Protein AF-0000000066215187 (afdb_homodimer)

Organism: Methanocaldococcus jannaschii (strain ATCC 43067 / DSM 2661 / JAL-1 / JCM 10045 / NBRC 100440) (NCBI:txid243232)

Structure (mmCIF, N/CA/C/O backbone):
data_AF-0000000066215187-model_v1
#
loop_
_entity.id
_entity.type
_entity.pdbx_description
1 polymer 'Transcription elongation factor Spt5'
#
loop_
_atom_site.group_PDB
_atom_site.id
_atom_site.type_symbol
_atom_site.label_atom_id
_atom_site.label_alt_id
_atom_site.label_comp_id
_atom_site.label_asym_id
_atom_site.label_entity_id
_atom_site.label_seq_id
_atom_site.pdbx_PDB_ins_code
_atom_site.Cartn_x
_atom_site.Cartn_y
_atom_site.Cartn_z
_atom_site.occupancy
_atom_site.B_iso_or_equiv
_atom_site.auth_seq_id
_atom_site.auth_comp_id
_atom_site.auth_asym_id
_atom_site.auth_atom_id
_atom_site.pdbx_PDB_model_num
ATOM 1 N N . MET A 1 1 ? 8.625 11.062 0.588 1 91.56 1 MET A N 1
ATOM 2 C CA . MET A 1 1 ? 9.438 10.25 -0.32 1 91.56 1 MET A CA 1
ATOM 3 C C . MET A 1 1 ? 9.078 8.773 -0.195 1 91.56 1 MET A C 1
ATOM 5 O O . MET A 1 1 ? 8.75 8.305 0.895 1 91.56 1 MET A O 1
ATOM 9 N N . ILE A 1 2 ? 9.078 8.141 -1.364 1 96.31 2 ILE A N 1
ATOM 10 C CA . ILE A 1 2 ? 8.781 6.7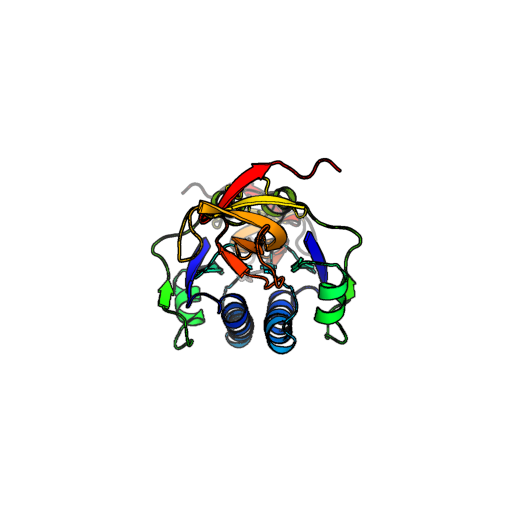11 -1.346 1 96.31 2 ILE A CA 1
ATOM 11 C C . ILE A 1 2 ? 10.078 5.914 -1.49 1 96.31 2 ILE A C 1
ATOM 13 O O . ILE A 1 2 ? 10.828 6.109 -2.443 1 96.31 2 ILE A O 1
ATOM 17 N N . PHE A 1 3 ? 10.25 5.043 -0.536 1 98.56 3 PHE A N 1
ATOM 18 C CA . PHE A 1 3 ? 11.438 4.195 -0.484 1 98.56 3 PHE A CA 1
ATOM 19 C C . PHE A 1 3 ? 11.062 2.732 -0.69 1 98.56 3 PHE A C 1
ATOM 21 O O . PHE A 1 3 ? 10.016 2.281 -0.222 1 98.56 3 PHE A O 1
ATOM 28 N N . ALA A 1 4 ? 11.938 2.043 -1.385 1 98.62 4 ALA A N 1
ATOM 29 C CA . ALA A 1 4 ? 11.812 0.591 -1.478 1 98.62 4 ALA A CA 1
ATOM 30 C C . ALA A 1 4 ? 12.711 -0.102 -0.458 1 98.62 4 ALA A C 1
ATOM 32 O O . ALA A 1 4 ? 13.914 0.163 -0.398 1 98.62 4 ALA A O 1
ATOM 33 N N . VAL A 1 5 ? 12.148 -0.922 0.321 1 98.88 5 VAL A N 1
ATOM 34 C CA . VAL A 1 5 ? 12.883 -1.732 1.292 1 98.88 5 VAL A CA 1
ATOM 35 C C . VAL A 1 5 ? 12.961 -3.176 0.801 1 98.88 5 VAL A C 1
ATOM 37 O O . VAL A 1 5 ? 11.938 -3.803 0.519 1 98.88 5 VAL A O 1
ATOM 40 N N . ARG A 1 6 ? 14.125 -3.676 0.711 1 98.62 6 ARG A N 1
ATOM 41 C CA . ARG A 1 6 ? 14.344 -5.051 0.268 1 98.62 6 ARG A CA 1
ATOM 42 C C . ARG A 1 6 ? 14.047 -6.039 1.391 1 98.62 6 ARG A C 1
ATOM 44 O O . ARG A 1 6 ? 14.523 -5.871 2.516 1 98.62 6 ARG A O 1
ATOM 51 N N . THR A 1 7 ? 13.281 -6.996 1.015 1 98.19 7 THR A N 1
ATOM 52 C CA . THR A 1 7 ? 12.875 -8.008 1.983 1 98.19 7 THR A CA 1
ATOM 53 C C . THR A 1 7 ? 13.078 -9.414 1.416 1 98.19 7 THR A C 1
ATOM 55 O O . THR A 1 7 ? 13.32 -9.57 0.219 1 98.19 7 THR A O 1
ATOM 58 N N . MET A 1 8 ? 13.086 -10.375 2.305 1 97.31 8 MET A N 1
ATOM 59 C CA . MET A 1 8 ? 13.008 -11.75 1.817 1 97.31 8 MET A CA 1
ATOM 60 C C . MET A 1 8 ? 11.719 -11.977 1.033 1 97.31 8 MET A C 1
ATOM 62 O O . MET A 1 8 ? 10.648 -11.531 1.447 1 97.31 8 MET A O 1
ATOM 66 N N . VAL A 1 9 ? 11.93 -12.688 -0.106 1 93 9 VAL A N 1
ATOM 67 C CA . VAL A 1 9 ? 10.781 -12.977 -0.966 1 93 9 VAL A CA 1
ATOM 68 C C . VAL A 1 9 ? 9.734 -13.766 -0.187 1 93 9 VAL A C 1
ATOM 70 O O . VAL A 1 9 ? 10.07 -14.695 0.546 1 93 9 VAL A O 1
ATOM 73 N N . GLY A 1 10 ? 8.484 -13.367 -0.239 1 92.62 10 GLY A N 1
ATOM 74 C CA . GLY A 1 10 ? 7.395 -14.07 0.412 1 92.62 10 GLY A CA 1
ATOM 75 C C . GLY A 1 10 ? 7.07 -13.531 1.791 1 92.62 10 GLY A C 1
ATOM 76 O O . GLY A 1 10 ? 6.07 -13.922 2.398 1 92.62 10 GLY A O 1
ATOM 77 N N . GLN A 1 11 ? 7.844 -12.609 2.268 1 95.81 11 GLN A N 1
ATOM 78 C CA . GLN A 1 11 ? 7.699 -12.102 3.627 1 95.81 11 GLN A CA 1
ATOM 79 C C . GLN A 1 11 ? 7.176 -10.664 3.625 1 95.81 11 GLN A C 1
ATOM 81 O O . GLN A 1 11 ? 7.152 -10.008 4.668 1 95.81 11 GLN A O 1
ATOM 86 N N . GLU A 1 12 ? 6.734 -10.133 2.43 1 97.69 12 GLU A N 1
ATOM 87 C CA . GLU A 1 12 ? 6.426 -8.711 2.281 1 97.69 12 GLU A CA 1
ATOM 88 C C . GLU A 1 12 ? 5.312 -8.289 3.234 1 97.69 12 GLU A C 1
ATOM 90 O O . GLU A 1 12 ? 5.426 -7.27 3.916 1 97.69 12 GLU A O 1
ATOM 95 N N . LYS A 1 13 ? 4.211 -9.07 3.354 1 97.38 13 LYS A N 1
ATOM 96 C CA . LYS A 1 13 ? 3.084 -8.703 4.207 1 97.38 13 LYS A CA 1
ATOM 97 C C . LYS A 1 13 ? 3.465 -8.781 5.684 1 97.38 13 LYS A C 1
ATOM 99 O O . LYS A 1 13 ? 3.102 -7.898 6.465 1 97.38 13 LYS A O 1
ATOM 104 N N . ASN A 1 14 ? 4.238 -9.805 6 1 96.88 14 ASN A N 1
ATOM 105 C CA . ASN A 1 14 ? 4.715 -9.922 7.375 1 96.88 14 ASN A CA 1
ATOM 106 C C . ASN A 1 14 ? 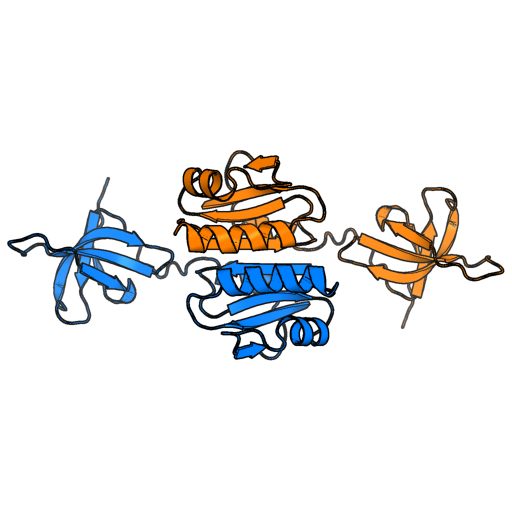5.562 -8.719 7.777 1 96.88 14 ASN A C 1
ATOM 108 O O . ASN A 1 14 ? 5.355 -8.133 8.844 1 96.88 14 ASN A O 1
ATOM 112 N N . ILE A 1 15 ? 6.461 -8.398 6.992 1 98.56 15 ILE A N 1
ATOM 113 C CA . ILE A 1 15 ? 7.379 -7.297 7.258 1 98.56 15 ILE A CA 1
ATOM 114 C C . ILE A 1 15 ? 6.605 -5.98 7.305 1 98.56 15 ILE A C 1
ATOM 116 O O . ILE A 1 15 ? 6.863 -5.1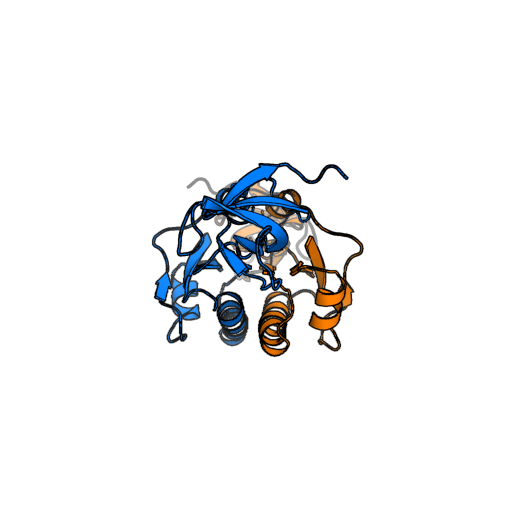33 8.164 1 98.56 15 ILE A O 1
ATOM 120 N N . ALA A 1 16 ? 5.625 -5.812 6.391 1 98.56 16 ALA A N 1
ATOM 121 C CA . ALA A 1 16 ? 4.773 -4.629 6.434 1 98.56 16 ALA A CA 1
ATOM 122 C C . ALA A 1 16 ? 4.051 -4.52 7.773 1 98.56 16 ALA A C 1
ATOM 124 O O . ALA A 1 16 ? 3.889 -3.42 8.312 1 98.56 16 ALA A O 1
ATOM 125 N N . GLY A 1 17 ? 3.555 -5.664 8.289 1 98 17 GLY A N 1
ATOM 126 C CA . GLY A 1 17 ? 2.938 -5.668 9.602 1 98 17 GLY A CA 1
ATOM 127 C C . GLY A 1 17 ? 3.869 -5.191 10.703 1 98 17 GLY A C 1
ATOM 128 O O . GLY A 1 17 ? 3.484 -4.375 11.539 1 98 17 GLY A O 1
ATOM 129 N N . LEU A 1 18 ? 5.051 -5.691 10.672 1 98.19 18 LEU A N 1
ATOM 130 C CA . LEU A 1 18 ? 6.055 -5.273 11.648 1 98.19 18 LEU A CA 1
ATOM 131 C C . LEU A 1 18 ? 6.367 -3.787 11.508 1 98.19 18 LEU A C 1
ATOM 133 O O . LEU A 1 18 ? 6.492 -3.078 12.508 1 98.19 18 LEU A O 1
ATOM 137 N N . MET A 1 19 ? 6.449 -3.346 10.297 1 98.75 19 MET A N 1
ATOM 138 C CA . MET A 1 19 ? 6.734 -1.939 10.023 1 98.75 19 MET A CA 1
ATOM 139 C C . MET A 1 19 ? 5.629 -1.044 10.578 1 98.75 19 MET A C 1
ATOM 141 O O . MET A 1 19 ? 5.914 -0.02 11.203 1 98.75 19 MET A O 1
ATOM 145 N N . ALA A 1 20 ? 4.434 -1.448 10.281 1 98.12 20 ALA A N 1
ATOM 146 C CA . ALA A 1 20 ? 3.289 -0.669 10.742 1 98.12 20 ALA A CA 1
ATOM 147 C C . ALA A 1 20 ? 3.303 -0.53 12.266 1 98.12 20 ALA A C 1
ATOM 149 O O . ALA A 1 20 ? 3.129 0.57 12.797 1 98.12 20 ALA A O 1
ATOM 150 N N . SER A 1 21 ? 3.545 -1.592 12.914 1 96.62 21 SER A N 1
ATOM 151 C CA . SER A 1 21 ? 3.598 -1.604 14.367 1 96.62 21 SER A CA 1
ATOM 152 C C . SER A 1 21 ? 4.727 -0.716 14.891 1 96.62 21 SER A C 1
ATOM 154 O O . SER A 1 21 ? 4.527 0.07 15.82 1 96.62 21 SER A O 1
ATOM 156 N N . ARG A 1 22 ? 5.789 -0.835 14.352 1 97.75 22 ARG A N 1
ATOM 157 C CA . ARG A 1 22 ? 6.941 -0.068 14.805 1 97.75 22 ARG A CA 1
ATOM 158 C C . ARG A 1 22 ? 6.758 1.419 14.523 1 97.75 22 ARG A C 1
ATOM 160 O O . ARG A 1 22 ? 7.145 2.262 15.336 1 97.75 22 ARG A O 1
ATOM 167 N N . ALA A 1 23 ? 6.309 1.718 13.297 1 97.88 23 ALA A N 1
ATOM 168 C CA . ALA A 1 23 ? 6.074 3.117 12.953 1 97.88 23 ALA A CA 1
ATOM 169 C C . ALA A 1 23 ? 5.207 3.805 14 1 97.88 23 ALA A C 1
ATOM 171 O O . ALA A 1 23 ? 5.469 4.949 14.383 1 97.88 23 ALA A O 1
ATOM 172 N N . GLU A 1 24 ? 4.219 3.113 14.406 1 94.62 24 GLU A N 1
ATOM 173 C CA . GLU A 1 24 ? 3.305 3.646 15.414 1 94.62 24 GLU A CA 1
ATOM 174 C C . GLU A 1 24 ? 3.98 3.732 16.781 1 94.62 24 GLU A C 1
ATOM 176 O O . GLU A 1 24 ? 3.898 4.762 17.453 1 94.62 24 GLU A O 1
ATOM 181 N N . LYS A 1 25 ? 4.602 2.709 17.172 1 95.44 25 LYS A N 1
ATOM 182 C CA . LYS A 1 25 ? 5.238 2.629 18.484 1 95.44 25 LYS A CA 1
ATOM 183 C C . LYS A 1 25 ? 6.316 3.695 18.625 1 95.44 25 LYS A C 1
ATOM 185 O O . LYS A 1 25 ? 6.402 4.352 19.672 1 95.44 25 LYS A O 1
ATOM 190 N N . GLU A 1 26 ? 7.094 3.893 17.625 1 96.38 26 GLU A N 1
ATOM 191 C CA . GLU A 1 26 ? 8.234 4.805 17.672 1 96.38 26 GLU A CA 1
ATOM 192 C C . GLU A 1 26 ? 7.863 6.184 17.141 1 96.38 26 GLU A C 1
ATOM 194 O O . GLU A 1 26 ? 8.711 7.074 17.062 1 96.38 26 GLU A O 1
ATOM 199 N N . GLN A 1 27 ? 6.629 6.32 16.75 1 93.69 27 GLN A N 1
ATOM 200 C CA . GLN A 1 27 ? 6.121 7.59 16.234 1 93.69 27 GLN A CA 1
ATOM 201 C C . GLN A 1 27 ? 7.008 8.117 15.109 1 93.69 27 GLN A C 1
ATOM 203 O O . GLN A 1 27 ? 7.434 9.273 15.141 1 93.69 27 GLN A O 1
ATOM 208 N N . LEU A 1 28 ? 7.336 7.23 14.203 1 95.19 28 LEU A N 1
ATOM 209 C CA . LEU A 1 28 ? 8.164 7.602 13.062 1 95.19 28 LEU A CA 1
ATOM 210 C C . LEU A 1 28 ? 7.328 8.305 11.992 1 95.19 28 LEU A C 1
ATOM 212 O O . LEU A 1 28 ? 6.129 8.047 11.867 1 95.19 28 LEU A O 1
ATOM 216 N N . ASP A 1 29 ? 8.008 9.156 11.242 1 92.12 29 ASP A N 1
ATOM 217 C CA . ASP A 1 29 ? 7.324 9.859 10.164 1 92.12 29 ASP A CA 1
ATOM 218 C C . ASP A 1 29 ? 7.203 8.984 8.922 1 92.12 29 ASP A C 1
ATOM 220 O O . ASP A 1 29 ? 7.797 9.281 7.887 1 92.12 29 ASP A O 1
ATOM 224 N N . VAL A 1 30 ? 6.41 7.945 9.07 1 96.88 30 VAL A N 1
ATOM 225 C CA . VAL A 1 30 ? 6.039 7.012 8.008 1 96.88 30 VAL A CA 1
ATOM 226 C C . VAL A 1 30 ? 4.594 7.254 7.59 1 96.88 30 VAL A C 1
ATOM 228 O O . VAL A 1 30 ? 3.68 7.188 8.414 1 96.88 30 VAL A O 1
ATOM 231 N N . TYR A 1 31 ? 4.406 7.445 6.312 1 95.12 31 TYR A N 1
ATOM 232 C CA . TYR A 1 31 ? 3.109 7.93 5.859 1 95.12 31 TYR A CA 1
ATOM 233 C C . TYR A 1 31 ? 2.34 6.824 5.137 1 95.12 31 TYR A C 1
ATOM 235 O O . TYR A 1 31 ? 1.106 6.828 5.121 1 95.12 31 TYR A O 1
ATOM 243 N N . SER A 1 32 ? 3.012 5.941 4.527 1 97 32 SER A N 1
ATOM 244 C CA . SER A 1 32 ? 2.377 4.848 3.799 1 97 32 SER A CA 1
ATOM 245 C C . SER A 1 32 ? 3.23 3.582 3.848 1 97 32 SER A C 1
ATOM 247 O O . SER A 1 32 ? 4.461 3.658 3.893 1 97 32 SER A O 1
ATOM 249 N N . ILE A 1 33 ? 2.596 2.473 3.842 1 98.69 33 ILE A N 1
ATOM 250 C CA . ILE A 1 33 ? 3.223 1.163 3.701 1 98.69 33 ILE A CA 1
ATOM 251 C C . ILE A 1 33 ? 2.447 0.327 2.686 1 98.69 33 ILE A C 1
ATOM 253 O O . ILE A 1 33 ? 1.223 0.213 2.771 1 98.69 33 ILE A O 1
ATOM 257 N N . LEU A 1 34 ? 3.146 -0.175 1.742 1 98.38 34 LEU A N 1
ATOM 258 C CA . LEU A 1 34 ? 2.541 -1.017 0.716 1 98.38 34 LEU A CA 1
ATOM 259 C C . LEU A 1 34 ? 3.283 -2.342 0.591 1 98.38 34 LEU A C 1
ATOM 261 O O . LEU A 1 34 ? 4.48 -2.361 0.289 1 98.38 34 LEU A O 1
ATOM 265 N N . ALA A 1 35 ? 2.66 -3.369 0.896 1 98.38 35 ALA A N 1
ATOM 266 C CA . ALA A 1 35 ? 3.117 -4.727 0.618 1 98.38 35 ALA A CA 1
ATOM 267 C C . ALA A 1 35 ? 2.258 -5.387 -0.457 1 98.38 35 ALA A C 1
ATOM 269 O O . ALA A 1 35 ? 1.031 -5.27 -0.438 1 98.38 35 ALA A O 1
ATOM 270 N N . SER A 1 36 ? 2.881 -6.027 -1.387 1 96.19 36 SER A N 1
ATOM 271 C CA . SER A 1 36 ? 2.178 -6.668 -2.494 1 96.19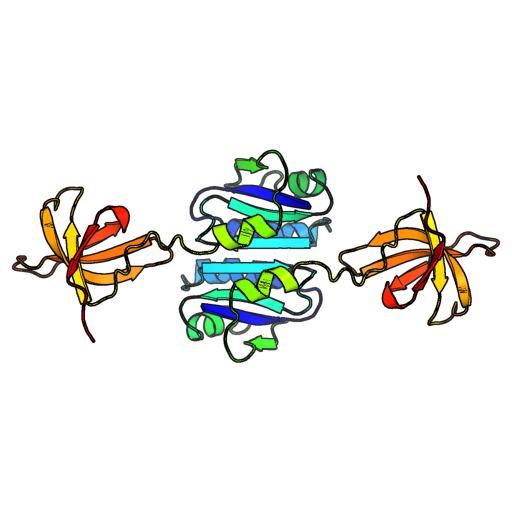 36 SER A CA 1
ATOM 272 C C . SER A 1 36 ? 2.92 -7.91 -2.973 1 96.19 36 SER A C 1
ATOM 274 O O . SER A 1 36 ? 4.152 -7.914 -3.057 1 96.19 36 SER A O 1
ATOM 276 N N . GLU A 1 37 ? 2.135 -8.852 -3.33 1 90.88 37 GLU A N 1
ATOM 277 C CA . GLU A 1 37 ? 2.736 -10.047 -3.908 1 90.88 37 GLU A CA 1
ATOM 278 C C . GLU A 1 37 ? 3.293 -9.773 -5.301 1 90.88 37 GLU A C 1
ATOM 280 O O . GLU A 1 37 ? 4.141 -10.516 -5.797 1 90.88 37 GLU A O 1
ATOM 285 N N . SER A 1 38 ? 2.789 -8.695 -5.957 1 88.44 38 SER A N 1
ATOM 286 C CA . SER A 1 38 ? 3.314 -8.281 -7.254 1 88.44 38 SER A CA 1
ATOM 287 C C . SER A 1 38 ? 4.652 -7.566 -7.105 1 88.44 38 SER A C 1
ATOM 289 O O . SER A 1 38 ? 5.398 -7.426 -8.078 1 88.44 38 SER A O 1
ATOM 291 N N . LEU A 1 39 ? 4.957 -7.066 -5.926 1 92.94 39 LEU A N 1
ATOM 292 C CA . LEU A 1 39 ? 6.238 -6.453 -5.602 1 92.94 39 LEU A CA 1
ATOM 293 C C . LEU A 1 39 ? 7.109 -7.41 -4.793 1 92.94 39 LEU A C 1
ATOM 295 O O . LEU A 1 39 ? 7.504 -7.098 -3.668 1 92.94 39 LEU A O 1
ATOM 299 N N . LYS A 1 40 ? 7.469 -8.484 -5.477 1 91.69 40 LYS A N 1
ATOM 300 C CA . LYS A 1 40 ? 8.188 -9.555 -4.785 1 91.69 40 LYS A CA 1
ATOM 301 C C . LYS A 1 40 ? 9.523 -9.055 -4.242 1 91.69 40 LYS A C 1
ATOM 303 O O . LYS A 1 40 ? 10.312 -8.453 -4.969 1 91.69 40 LYS A O 1
ATOM 308 N N . GLY A 1 41 ? 9.734 -9.242 -2.973 1 95.94 41 GLY A N 1
ATOM 309 C CA . GLY A 1 41 ? 11.008 -8.93 -2.332 1 95.94 41 GLY A CA 1
ATOM 310 C C . GLY A 1 41 ? 11.109 -7.477 -1.903 1 95.94 41 GLY A C 1
ATOM 311 O O . GLY A 1 41 ? 12.172 -7.031 -1.461 1 95.94 41 GLY A O 1
ATOM 312 N N . TYR A 1 42 ? 9.969 -6.742 -2.035 1 97.88 42 TYR A N 1
ATOM 313 C CA . TYR A 1 42 ? 10.023 -5.332 -1.672 1 97.88 42 TYR A CA 1
ATOM 314 C C . TYR A 1 42 ? 8.781 -4.922 -0.892 1 97.88 42 TYR A C 1
ATOM 316 O O . TYR A 1 42 ? 7.676 -5.383 -1.183 1 97.88 42 TYR A O 1
ATOM 324 N N . VAL A 1 43 ? 9.016 -4.051 0.072 1 98.75 43 VAL A N 1
ATOM 325 C CA . VAL A 1 43 ? 7.961 -3.242 0.672 1 98.75 43 VAL A CA 1
ATOM 326 C C . VAL A 1 43 ? 8.211 -1.765 0.377 1 98.75 43 VAL A C 1
ATOM 328 O O . VAL A 1 43 ? 9.328 -1.274 0.545 1 98.75 43 VAL A O 1
ATOM 331 N N . LEU A 1 44 ? 7.172 -1.11 -0.151 1 98.56 44 LEU A N 1
ATOM 332 C CA . LEU A 1 44 ? 7.309 0.325 -0.369 1 98.56 44 LEU A CA 1
ATOM 333 C C . LEU A 1 44 ? 6.871 1.107 0.865 1 98.56 44 LEU A C 1
ATOM 335 O O . LEU A 1 44 ? 5.859 0.779 1.487 1 98.56 44 LEU A O 1
ATOM 339 N N . VAL A 1 45 ? 7.676 2.125 1.218 1 98.62 45 VAL A N 1
ATOM 340 C CA . VAL A 1 45 ? 7.438 2.943 2.402 1 98.62 45 VAL A CA 1
ATOM 341 C C . VAL A 1 45 ? 7.523 4.422 2.035 1 98.62 45 VAL A C 1
ATOM 343 O O . VAL A 1 45 ? 8.523 4.875 1.471 1 98.62 45 VAL A O 1
ATOM 346 N N . GLU A 1 46 ? 6.445 5.094 2.248 1 96.94 46 GLU A N 1
ATOM 347 C CA . GLU A 1 46 ? 6.492 6.551 2.16 1 96.94 46 GLU A CA 1
ATOM 348 C C . GLU A 1 46 ? 6.816 7.176 3.514 1 96.94 46 GLU A C 1
ATOM 350 O O . GLU A 1 46 ? 6.098 6.957 4.492 1 96.94 46 GLU A O 1
ATOM 355 N N . ALA A 1 47 ? 7.852 7.969 3.502 1 96.56 47 ALA A N 1
ATOM 356 C CA . ALA A 1 47 ? 8.32 8.578 4.746 1 96.56 47 ALA A CA 1
ATOM 357 C C . ALA A 1 47 ? 8.906 9.961 4.492 1 96.56 47 ALA A C 1
ATOM 359 O O . ALA A 1 47 ? 9.141 10.344 3.342 1 96.56 47 ALA A O 1
ATOM 360 N N . GLU A 1 48 ? 9.133 10.594 5.582 1 91.69 48 GLU A N 1
ATOM 361 C CA . GLU A 1 48 ? 9.672 11.953 5.5 1 91.69 48 GLU A CA 1
ATOM 362 C C . GLU A 1 48 ? 11.133 11.938 5.07 1 91.69 48 GLU A C 1
ATOM 364 O O . GLU A 1 48 ? 11.547 12.75 4.238 1 91.69 48 GLU A O 1
ATOM 369 N N . THR A 1 49 ? 11.898 11.102 5.672 1 94.44 49 THR A N 1
ATOM 370 C CA . THR A 1 49 ? 13.328 11.031 5.375 1 94.44 49 THR A CA 1
ATOM 371 C C . THR A 1 49 ? 13.797 9.578 5.289 1 94.44 49 THR A C 1
ATOM 373 O O . THR A 1 49 ? 13.102 8.672 5.754 1 94.44 49 THR A O 1
ATOM 376 N N . LYS A 1 50 ? 14.922 9.414 4.633 1 96.69 50 LYS A N 1
ATOM 377 C CA . LYS A 1 50 ? 15.555 8.102 4.641 1 96.69 50 LYS A CA 1
ATOM 378 C C . LYS A 1 50 ? 15.844 7.641 6.066 1 96.69 50 LYS A C 1
ATOM 380 O O . LYS A 1 50 ? 15.75 6.449 6.371 1 96.69 50 LYS A O 1
ATOM 385 N N . GLY A 1 51 ? 16.219 8.602 6.938 1 98.06 51 GLY A N 1
ATOM 386 C CA . GLY A 1 51 ? 16.469 8.273 8.336 1 98.06 51 GLY A CA 1
ATOM 387 C C . GLY A 1 51 ? 15.281 7.617 9.016 1 98.06 51 GLY A C 1
ATOM 388 O O . GLY A 1 51 ? 15.453 6.703 9.828 1 98.06 51 GLY A O 1
ATOM 389 N N . ASP A 1 52 ? 14.109 8.07 8.727 1 97.62 52 ASP A N 1
ATOM 390 C CA . ASP A 1 52 ? 12.906 7.449 9.266 1 97.62 52 ASP A CA 1
ATOM 391 C C . ASP A 1 52 ? 12.805 5.98 8.859 1 97.62 52 ASP A C 1
ATOM 393 O O . ASP A 1 52 ? 12.414 5.133 9.664 1 97.62 52 ASP A O 1
ATOM 397 N N . VAL A 1 53 ? 13.148 5.699 7.625 1 98.75 53 VAL A N 1
ATOM 398 C CA . VAL A 1 53 ? 13.078 4.328 7.125 1 98.75 53 VAL A CA 1
ATOM 399 C C . VAL A 1 53 ? 14.172 3.488 7.77 1 98.75 53 VAL A C 1
ATOM 401 O O . VAL A 1 53 ? 13.953 2.322 8.109 1 98.75 53 VAL A O 1
ATOM 404 N N . GLU A 1 54 ? 15.336 4.082 7.922 1 98.75 54 GLU A N 1
ATOM 405 C CA . GLU A 1 54 ? 16.422 3.379 8.586 1 98.75 54 GLU A CA 1
ATOM 406 C C . GLU A 1 54 ? 16.031 2.971 10.008 1 98.75 54 GLU A C 1
ATOM 408 O O . GLU A 1 54 ? 16.281 1.834 10.422 1 98.75 54 GLU A O 1
ATOM 413 N N . GLU A 1 55 ? 15.477 3.896 10.711 1 98.81 55 GLU A N 1
ATOM 414 C CA . GLU A 1 55 ? 15.008 3.586 12.062 1 98.81 55 GLU A CA 1
ATOM 415 C C . GLU A 1 55 ? 13.914 2.525 12.031 1 98.81 55 GLU A C 1
ATOM 417 O O . GLU A 1 55 ? 13.875 1.638 12.883 1 98.81 55 GLU A O 1
ATOM 422 N N . LEU A 1 56 ? 13.047 2.615 11.109 1 98.75 56 LEU A N 1
ATOM 423 C CA . LEU A 1 56 ? 11.914 1.713 10.93 1 98.75 56 LEU A CA 1
ATOM 424 C C . LEU A 1 56 ? 12.383 0.268 10.812 1 98.75 56 LEU A C 1
ATOM 426 O O . LEU A 1 56 ? 11.766 -0.64 11.375 1 98.75 56 LEU A O 1
ATOM 430 N N . ILE A 1 57 ? 13.477 0.079 10.109 1 98.81 57 ILE A N 1
ATOM 431 C CA . ILE A 1 57 ? 13.828 -1.293 9.766 1 98.81 57 ILE A CA 1
ATOM 432 C C . ILE A 1 57 ? 14.984 -1.763 10.656 1 98.81 57 ILE A C 1
ATOM 434 O O . ILE A 1 57 ? 15.508 -2.865 10.477 1 98.81 57 ILE A O 1
ATOM 438 N N . LYS A 1 58 ? 15.406 -0.893 11.516 1 98.5 58 LYS A N 1
ATOM 439 C CA . LYS A 1 58 ? 16.547 -1.22 12.375 1 98.5 58 LYS A CA 1
ATOM 440 C C . LYS A 1 58 ? 16.312 -2.531 13.117 1 98.5 58 LYS A C 1
ATOM 442 O O . LYS A 1 58 ? 15.352 -2.652 13.883 1 98.5 58 LYS A O 1
ATOM 447 N N . GLY A 1 59 ? 17.141 -3.549 12.812 1 98.06 59 GLY A N 1
ATOM 448 C CA . GLY A 1 59 ? 17.078 -4.82 13.516 1 98.06 59 GLY A CA 1
ATOM 449 C C . GLY A 1 59 ? 15.906 -5.688 13.086 1 98.06 59 GLY A C 1
ATOM 450 O O . GLY A 1 59 ? 15.609 -6.699 13.727 1 98.06 59 GLY A O 1
ATOM 451 N N . MET A 1 60 ? 15.266 -5.328 12.055 1 98.06 60 MET A N 1
ATOM 452 C CA . MET A 1 60 ? 14.086 -6.074 11.641 1 98.06 60 MET A CA 1
ATOM 453 C C . MET A 1 60 ? 14.477 -7.344 10.883 1 98.06 60 MET A C 1
ATOM 455 O O . MET A 1 60 ? 15.234 -7.285 9.914 1 98.06 60 MET A O 1
ATOM 459 N N . PRO A 1 61 ? 13.984 -8.445 11.312 1 97.56 61 PRO A N 1
ATOM 460 C CA . PRO A 1 61 ? 14.352 -9.703 10.648 1 97.56 61 PRO A CA 1
ATOM 461 C C . PRO A 1 61 ? 13.844 -9.773 9.211 1 97.56 61 PRO A C 1
ATOM 463 O O . PRO A 1 61 ? 12.758 -9.266 8.906 1 97.56 61 PRO A O 1
ATOM 466 N N . ARG A 1 62 ? 14.555 -10.438 8.312 1 97.62 62 ARG A N 1
ATOM 467 C CA . ARG A 1 62 ? 14.156 -10.734 6.941 1 97.62 62 ARG A CA 1
ATOM 468 C C . ARG A 1 62 ? 14.102 -9.461 6.094 1 97.62 62 ARG A C 1
ATOM 470 O O . ARG A 1 62 ? 13.469 -9.438 5.043 1 97.62 62 ARG A O 1
ATOM 477 N N . VAL A 1 63 ? 14.734 -8.383 6.645 1 98.56 63 VAL A N 1
ATOM 478 C CA . VAL A 1 63 ? 14.906 -7.133 5.906 1 98.56 63 VAL A CA 1
ATOM 479 C C . VAL A 1 63 ? 16.359 -6.973 5.484 1 98.56 63 VAL A C 1
ATOM 481 O O . VAL A 1 63 ? 17.281 -7.203 6.281 1 98.56 63 VAL A O 1
ATOM 484 N N . ARG A 1 64 ? 16.578 -6.625 4.23 1 97.81 64 ARG A N 1
ATOM 485 C CA . ARG A 1 64 ? 17.922 -6.645 3.68 1 97.81 64 ARG A CA 1
ATOM 486 C C . ARG A 1 64 ? 18.438 -5.23 3.426 1 97.81 64 ARG A C 1
ATOM 488 O O . ARG A 1 64 ? 19.531 -5.047 2.898 1 97.81 64 ARG A O 1
ATOM 495 N N . GLY A 1 65 ? 17.641 -4.207 3.645 1 98 65 GLY A N 1
ATOM 496 C CA . GLY A 1 65 ? 18.094 -2.828 3.506 1 98 65 GLY A CA 1
ATOM 497 C C . GLY A 1 65 ? 17.188 -1.996 2.615 1 98 65 GLY A C 1
ATOM 498 O O . GLY A 1 65 ? 16.125 -2.453 2.205 1 98 65 GLY A O 1
ATOM 499 N N . ILE A 1 66 ? 17.641 -0.719 2.449 1 98.56 66 ILE A N 1
ATOM 500 C CA . ILE A 1 66 ? 16.891 0.239 1.638 1 98.56 66 ILE A CA 1
ATOM 501 C C . ILE A 1 66 ? 17.516 0.335 0.248 1 98.56 66 ILE A C 1
ATOM 503 O O . ILE A 1 66 ? 18.734 0.474 0.119 1 98.56 66 ILE A O 1
ATOM 507 N N . VAL A 1 67 ? 16.719 0.146 -0.838 1 97.38 67 VAL A N 1
ATOM 508 C CA . VAL A 1 67 ? 17.188 0.393 -2.195 1 97.38 67 VAL A CA 1
ATOM 509 C C . VAL A 1 67 ? 17.625 1.849 -2.334 1 97.38 67 VAL A C 1
ATOM 511 O O . VAL A 1 67 ? 16.906 2.762 -1.914 1 97.38 67 VAL A O 1
ATOM 514 N N . PRO A 1 68 ? 18.766 2.102 -2.9 1 96.69 68 PRO A N 1
ATOM 515 C CA . PRO A 1 68 ? 19.203 3.488 -3.082 1 96.69 68 PRO A CA 1
ATOM 516 C C . PRO A 1 68 ? 18.219 4.312 -3.91 1 96.69 68 PRO A C 1
ATOM 518 O O . PRO A 1 68 ? 17.719 3.832 -4.926 1 96.69 68 PRO A O 1
ATOM 521 N N . GLY A 1 69 ? 18 5.582 -3.4 1 95.75 69 GLY A N 1
ATOM 522 C CA . GLY A 1 69 ? 17.109 6.488 -4.105 1 95.75 69 GLY A CA 1
ATOM 523 C C . GLY A 1 69 ? 15.656 6.371 -3.662 1 95.75 69 GLY A C 1
ATOM 524 O O . GLY A 1 69 ? 15.367 5.781 -2.619 1 95.75 69 GLY A O 1
ATOM 525 N N . THR A 1 70 ? 14.742 7.086 -4.375 1 96.06 70 THR A N 1
ATOM 526 C CA . THR A 1 70 ? 13.305 7.078 -4.129 1 96.06 70 THR A CA 1
ATOM 527 C C . THR A 1 70 ? 12.539 6.688 -5.391 1 96.06 70 THR A C 1
ATOM 529 O O . THR A 1 70 ? 13.109 6.668 -6.484 1 96.06 70 THR A O 1
ATOM 532 N N . ILE A 1 71 ? 11.375 6.258 -5.125 1 94 71 ILE A N 1
ATOM 533 C CA . ILE A 1 71 ? 10.5 5.859 -6.223 1 94 71 ILE A CA 1
ATOM 534 C C . ILE A 1 71 ? 9.398 6.902 -6.418 1 94 71 ILE A C 1
ATOM 536 O O . ILE A 1 71 ? 8.828 7.398 -5.445 1 94 71 ILE A O 1
ATOM 540 N N . ALA A 1 72 ? 9.141 7.23 -7.688 1 88.06 72 ALA A N 1
ATOM 541 C CA . ALA A 1 72 ? 7.996 8.086 -7.992 1 88.06 72 ALA A CA 1
ATOM 542 C C . ALA A 1 72 ? 6.691 7.297 -7.953 1 88.06 72 ALA A C 1
ATOM 544 O O . ALA A 1 72 ? 6.66 6.121 -8.328 1 88.06 72 ALA A O 1
ATOM 545 N N . ILE A 1 73 ? 5.691 7.922 -7.52 1 87.06 73 ILE A N 1
ATOM 546 C CA . ILE A 1 73 ? 4.402 7.262 -7.344 1 87.06 73 ILE A CA 1
ATOM 547 C C . ILE A 1 73 ? 3.936 6.68 -8.68 1 87.06 73 ILE A C 1
ATOM 549 O O . ILE A 1 73 ? 3.309 5.621 -8.711 1 87.06 73 ILE A O 1
ATOM 553 N N . GLU A 1 74 ? 4.227 7.348 -9.781 1 82.44 74 GLU A N 1
ATOM 554 C CA . GLU A 1 74 ? 3.814 6.941 -11.125 1 82.44 74 GLU A CA 1
ATOM 555 C C . GLU A 1 74 ? 4.457 5.613 -11.516 1 82.44 74 GLU A C 1
ATOM 557 O O . GLU A 1 74 ? 3.955 4.914 -12.398 1 82.44 74 GLU A O 1
ATOM 562 N N . GLU A 1 75 ? 5.543 5.305 -10.906 1 88.31 75 GLU A N 1
ATOM 563 C CA . GLU A 1 75 ? 6.281 4.086 -11.227 1 88.31 75 GLU A CA 1
ATOM 564 C C . GLU A 1 75 ? 5.66 2.869 -10.555 1 88.31 75 GLU A C 1
ATOM 566 O O . GLU A 1 75 ? 5.961 1.73 -10.914 1 88.31 75 GLU A O 1
ATOM 571 N N . ILE A 1 76 ? 4.832 3.117 -9.648 1 89.06 76 ILE A N 1
ATOM 572 C CA . ILE A 1 76 ? 4.344 2.051 -8.781 1 89.06 76 ILE A CA 1
ATOM 573 C C . ILE A 1 76 ? 3.248 1.264 -9.492 1 89.06 76 ILE A C 1
ATOM 575 O O . ILE A 1 76 ? 3.242 0.03 -9.461 1 89.06 76 ILE A O 1
ATOM 579 N N . GLU A 1 77 ? 2.336 1.98 -10.133 1 84.62 77 GLU A N 1
ATOM 580 C CA . GLU A 1 77 ? 1.196 1.333 -10.773 1 84.62 77 GLU A CA 1
ATOM 581 C C . GLU A 1 77 ? 1.651 0.239 -11.734 1 84.62 77 GLU A C 1
ATOM 583 O O . GLU A 1 77 ? 1.16 -0.891 -11.68 1 84.62 77 GLU A O 1
ATOM 588 N N . PRO A 1 78 ? 2.553 0.509 -12.602 1 82.38 78 PRO A N 1
ATOM 589 C CA . PRO A 1 78 ? 3.016 -0.541 -13.516 1 82.38 78 PRO A CA 1
ATOM 590 C C . PRO A 1 78 ? 3.623 -1.733 -12.781 1 82.38 78 PRO A C 1
ATOM 592 O O . PRO A 1 78 ? 3.574 -2.861 -13.273 1 82.38 78 PRO A O 1
ATOM 595 N N . LEU A 1 79 ? 4.156 -1.452 -11.625 1 83.62 79 LEU A N 1
ATOM 596 C CA . LEU A 1 79 ? 4.793 -2.51 -10.852 1 83.62 79 LEU A CA 1
ATOM 597 C C . LEU A 1 79 ? 3.746 -3.424 -10.219 1 83.62 79 LEU A C 1
ATOM 599 O O . LEU A 1 79 ? 4.02 -4.598 -9.953 1 83.62 79 LEU A O 1
ATOM 603 N N . LEU A 1 80 ? 2.656 -2.814 -9.992 1 84.38 80 LEU A N 1
ATOM 604 C CA . LEU A 1 80 ? 1.594 -3.539 -9.305 1 84.38 80 LEU A CA 1
ATOM 605 C C . LEU A 1 80 ? 0.734 -4.316 -10.297 1 84.38 80 LEU A C 1
ATOM 607 O O . LEU A 1 80 ? -0.021 -5.207 -9.906 1 84.38 80 LEU A O 1
ATOM 611 N N . THR A 1 81 ? 0.77 -3.855 -11.461 1 73.31 81 THR A N 1
ATOM 612 C CA . THR A 1 81 ? -0.03 -4.496 -12.5 1 73.31 81 THR A CA 1
ATOM 613 C C . THR A 1 81 ? 0.652 -5.766 -13 1 73.31 81 THR A C 1
ATOM 615 O O . THR A 1 81 ? 1.798 -5.723 -13.453 1 73.31 81 THR A O 1
ATOM 618 N N . PRO A 1 82 ? 0.026 -6.797 -12.484 1 56.12 82 PRO A N 1
ATOM 619 C CA . PRO A 1 82 ? 0.618 -8.039 -12.992 1 56.12 82 PRO A CA 1
ATOM 620 C C . PRO A 1 82 ? 0.918 -7.973 -14.484 1 56.12 82 PRO A C 1
ATOM 622 O O . PRO A 1 82 ? 0.149 -7.387 -15.25 1 56.12 82 PRO A O 1
ATOM 625 N N . LYS A 1 83 ? 2.32 -8.016 -14.703 1 54.34 83 LYS A N 1
ATOM 626 C CA . LYS A 1 83 ? 2.709 -8.07 -16.109 1 54.34 83 LYS A CA 1
ATOM 627 C C . LYS A 1 83 ? 1.912 -9.133 -16.859 1 54.34 83 LYS A C 1
ATOM 629 O O . LYS A 1 83 ? 1.769 -10.258 -16.375 1 54.34 83 LYS A O 1
ATOM 634 N N . LYS A 1 84 ? 0.958 -8.562 -17.5 1 49.44 84 LYS A N 1
ATOM 635 C CA . LYS A 1 84 ? 0.238 -9.43 -18.422 1 49.44 84 LYS A CA 1
ATOM 636 C C . LYS A 1 84 ? 1.19 -10.391 -19.125 1 49.44 84 LYS A C 1
ATOM 638 O O . LYS A 1 84 ? 0.83 -11.008 -20.125 1 49.44 84 LYS A O 1
ATOM 643 N N . ILE A 1 85 ? 2.51 -10.133 -18.812 1 47.06 85 ILE A N 1
ATOM 644 C CA . ILE A 1 85 ? 3.018 -11.047 -19.828 1 47.06 85 ILE A CA 1
ATOM 645 C C . ILE A 1 85 ? 2.227 -12.352 -19.797 1 47.06 85 ILE A C 1
ATOM 647 O O . ILE A 1 85 ? 2.646 -13.352 -20.375 1 47.06 85 ILE A O 1
ATOM 651 N N . ILE A 1 86 ? 1.509 -12.422 -18.703 1 47.78 86 ILE A N 1
ATOM 652 C CA . ILE A 1 86 ? 0.929 -13.742 -18.906 1 47.78 86 ILE A CA 1
ATOM 653 C C . ILE A 1 86 ? 0.183 -13.781 -20.234 1 47.78 86 ILE A C 1
ATOM 655 O O . ILE A 1 86 ? -0.576 -12.867 -20.562 1 47.78 86 ILE A O 1
ATOM 659 N N . GLU A 1 87 ? 0.594 -14.492 -21 1 55.28 87 GLU A N 1
ATOM 660 C CA . GLU A 1 87 ? -0.237 -15.078 -22.047 1 55.28 87 GLU A CA 1
ATOM 661 C C . GLU A 1 87 ? -1.669 -15.289 -21.562 1 55.28 87 GLU A C 1
ATOM 663 O O . GLU A 1 87 ? -1.9 -15.523 -20.375 1 55.28 87 GLU A O 1
ATOM 668 N N . ASN A 1 88 ? -2.705 -14.414 -21.953 1 71 88 ASN A N 1
ATOM 669 C CA . ASN A 1 88 ? -4.145 -14.648 -21.891 1 71 88 ASN A CA 1
ATOM 670 C C . ASN A 1 88 ? -4.465 -16.109 -21.578 1 71 88 ASN A C 1
ATOM 672 O O . ASN A 1 88 ? -5.156 -16.766 -22.359 1 71 88 ASN A O 1
ATOM 676 N N . ILE A 1 89 ? -3.658 -16.625 -20.719 1 81.38 89 ILE A N 1
ATOM 677 C CA . ILE A 1 89 ? -3.959 -18.016 -20.375 1 81.38 89 ILE A CA 1
ATOM 678 C C . ILE A 1 89 ? -5.141 -18.078 -19.422 1 81.38 89 ILE A C 1
ATOM 680 O O . ILE A 1 89 ? -5.18 -17.344 -18.422 1 81.38 89 ILE A O 1
ATOM 684 N N . GLU A 1 90 ? -6.105 -18.656 -19.703 1 85.38 90 GLU A N 1
ATOM 685 C CA . GLU A 1 90 ? -7.312 -18.844 -18.906 1 85.38 90 GLU A CA 1
ATOM 686 C C . GLU A 1 90 ? -7.57 -20.328 -18.641 1 85.38 90 GLU A C 1
ATOM 688 O O . GLU A 1 90 ? -7.059 -21.188 -19.359 1 85.38 90 GLU A O 1
ATOM 693 N N . LYS A 1 91 ? -8.25 -20.484 -17.469 1 88 91 LYS A N 1
ATOM 694 C CA . LYS A 1 91 ? -8.711 -21.844 -17.25 1 88 91 LYS A CA 1
ATOM 695 C C . LYS A 1 91 ? -9.367 -22.422 -18.5 1 88 91 LYS A C 1
ATOM 697 O O . LYS A 1 91 ? -10.156 -21.734 -19.156 1 88 91 LYS A O 1
ATOM 702 N N . GLY A 1 92 ? -9.023 -23.562 -18.828 1 90.31 92 GLY A N 1
ATOM 703 C CA . GLY A 1 92 ? -9.57 -24.219 -20 1 90.31 92 GLY A CA 1
ATOM 704 C C . GLY A 1 92 ? -8.664 -24.125 -21.219 1 90.31 92 GLY A C 1
ATOM 705 O O . GLY A 1 92 ? -8.82 -24.891 -22.172 1 90.31 92 GLY A O 1
ATOM 706 N N . ASP A 1 93 ? -7.797 -23.188 -21.266 1 91.25 93 ASP A N 1
ATOM 707 C CA . ASP A 1 93 ? -6.84 -23.078 -22.359 1 91.25 93 ASP A CA 1
ATOM 708 C C . ASP A 1 93 ? -5.949 -24.312 -22.438 1 91.25 93 ASP A C 1
ATOM 710 O O . ASP A 1 93 ? -5.719 -24.984 -21.422 1 91.25 93 ASP A O 1
ATOM 714 N N . VAL A 1 94 ? -5.602 -24.688 -23.672 1 94.5 94 VAL A N 1
ATOM 715 C CA . VAL A 1 94 ? -4.582 -25.703 -23.875 1 94.5 94 VAL A CA 1
ATOM 716 C C . VAL A 1 94 ? -3.227 -25.047 -24.109 1 94.5 94 VAL A C 1
ATOM 718 O O . VAL A 1 94 ? -3.119 -24.078 -24.859 1 94.5 94 VAL A O 1
ATOM 721 N N . VAL A 1 95 ? -2.232 -25.516 -23.375 1 94.44 95 VAL A N 1
ATOM 722 C CA . VAL A 1 95 ? -0.89 -24.953 -23.469 1 94.44 95 VAL A CA 1
ATOM 723 C C . VAL A 1 95 ? 0.112 -26.047 -23.797 1 94.44 95 VAL A C 1
ATOM 725 O O . VAL A 1 95 ? -0.195 -27.234 -23.672 1 94.44 95 VAL A O 1
ATOM 728 N N . GLU A 1 96 ? 1.232 -25.641 -24.359 1 95.38 96 GLU A N 1
ATOM 729 C CA . GLU A 1 96 ? 2.42 -26.484 -24.469 1 95.38 96 GLU A CA 1
ATOM 730 C C . GLU A 1 96 ? 3.453 -26.125 -23.406 1 95.38 96 GLU A C 1
ATOM 732 O O . GLU A 1 96 ? 3.734 -24.938 -23.188 1 95.38 96 GLU A O 1
ATOM 737 N N . ILE A 1 97 ? 3.922 -27.141 -22.703 1 94 97 ILE A N 1
ATOM 738 C CA . ILE A 1 97 ? 4.977 -26.922 -21.719 1 94 97 ILE A CA 1
ATOM 739 C C . ILE A 1 97 ? 6.316 -26.766 -22.422 1 94 97 ILE A C 1
ATOM 741 O O . ILE A 1 97 ? 6.707 -27.594 -23.234 1 94 97 ILE A O 1
ATOM 745 N N . ILE A 1 98 ? 6.996 -25.672 -22.141 1 93.56 98 ILE A N 1
ATOM 746 C CA . ILE A 1 98 ? 8.164 -25.391 -22.969 1 93.56 98 ILE A CA 1
ATOM 747 C C . ILE A 1 98 ? 9.43 -25.5 -22.125 1 93.56 98 ILE A C 1
ATOM 749 O O . ILE A 1 98 ? 10.523 -25.141 -22.594 1 93.56 98 ILE A O 1
ATOM 753 N N . ALA A 1 99 ? 9.281 -25.953 -20.859 1 89.38 99 ALA A N 1
ATOM 754 C CA . ALA A 1 99 ? 10.438 -26.125 -19.984 1 89.38 99 ALA A CA 1
ATOM 755 C C . ALA A 1 99 ? 10.219 -27.266 -18.984 1 89.38 99 ALA A C 1
ATOM 757 O O . ALA A 1 99 ? 9.078 -27.641 -18.719 1 89.38 99 ALA A O 1
ATOM 758 N N . GLY A 1 100 ? 11.312 -27.766 -18.484 1 88 100 GLY A N 1
ATOM 759 C CA . GLY A 1 100 ? 11.227 -28.75 -17.422 1 88 100 GLY A CA 1
ATOM 760 C C . GLY A 1 100 ? 10.984 -30.156 -17.922 1 88 100 GLY A C 1
ATOM 761 O O . GLY A 1 100 ? 11.109 -30.438 -19.109 1 88 100 GLY A O 1
ATOM 762 N N . PRO A 1 101 ? 10.625 -31.094 -16.953 1 90.75 101 PRO A N 1
ATOM 763 C CA . PRO A 1 101 ? 10.516 -32.5 -17.281 1 90.75 101 PRO A CA 1
ATOM 764 C C . PRO A 1 101 ? 9.359 -32.812 -18.234 1 90.75 101 PRO A C 1
ATOM 766 O O . PRO A 1 101 ? 9.312 -33.875 -18.844 1 90.75 101 PRO A O 1
ATOM 769 N N . PHE A 1 102 ? 8.469 -31.922 -18.453 1 92.75 102 PHE A N 1
ATOM 770 C CA . PHE A 1 102 ? 7.297 -32.156 -19.281 1 92.75 102 PHE A CA 1
ATOM 771 C C . PHE A 1 102 ? 7.352 -31.312 -20.547 1 92.75 102 PHE A C 1
ATOM 773 O O . PHE A 1 102 ? 6.328 -31.078 -21.188 1 92.75 102 PHE A O 1
ATOM 780 N N . LYS A 1 103 ? 8.562 -30.781 -20.812 1 93.75 103 LYS A N 1
ATOM 781 C CA . LYS A 1 103 ? 8.727 -29.953 -22 1 93.75 103 LYS A CA 1
ATOM 782 C C . LYS A 1 103 ? 8.172 -30.672 -23.234 1 93.75 103 LYS A C 1
ATOM 784 O O . LYS A 1 103 ? 8.461 -31.844 -23.453 1 93.75 103 LYS A O 1
ATOM 789 N N . GLY A 1 104 ? 7.383 -29.938 -24.062 1 94.12 104 GLY A N 1
ATOM 790 C CA . GLY A 1 104 ? 6.816 -30.484 -25.297 1 94.12 104 GLY A CA 1
ATOM 791 C C . GLY A 1 104 ? 5.418 -31.031 -25.109 1 94.12 104 GLY A C 1
ATOM 792 O O . GLY A 1 104 ? 4.691 -31.234 -26.094 1 94.12 104 GLY A O 1
ATOM 793 N N . GLU A 1 105 ? 5.035 -31.297 -23.844 1 93.56 105 GLU A N 1
ATOM 794 C CA . GLU A 1 105 ? 3.711 -31.844 -23.562 1 93.56 105 GLU A CA 1
ATOM 795 C C . GLU A 1 105 ? 2.633 -30.781 -23.656 1 93.56 105 GLU A C 1
ATOM 797 O O . GLU A 1 105 ? 2.891 -29.609 -23.359 1 93.56 105 GLU A O 1
ATOM 802 N N . ARG A 1 106 ? 1.533 -31.219 -24.078 1 94.62 106 ARG A N 1
ATOM 803 C CA . ARG A 1 106 ? 0.348 -30.375 -24.016 1 94.62 106 ARG A CA 1
ATOM 804 C C . ARG A 1 106 ? -0.428 -30.609 -22.719 1 94.62 106 ARG A C 1
ATOM 806 O O . ARG A 1 106 ? -0.428 -31.719 -22.188 1 94.62 106 ARG A O 1
ATOM 813 N N . ALA A 1 107 ? -1.06 -29.578 -22.234 1 95.12 107 ALA A N 1
ATOM 814 C CA . ALA A 1 107 ? -1.806 -29.672 -20.984 1 95.12 107 ALA A CA 1
ATOM 815 C C . ALA A 1 107 ? -2.943 -28.656 -20.953 1 95.12 107 ALA A C 1
ATOM 817 O O . ALA A 1 107 ? -2.877 -27.625 -21.625 1 95.12 107 ALA A O 1
ATOM 818 N N . LYS A 1 108 ? -3.928 -29.047 -20.281 1 94.25 108 LYS A N 1
ATOM 819 C CA . LYS A 1 108 ? -5.059 -28.141 -20.078 1 94.25 108 LYS A CA 1
ATOM 820 C C . LYS A 1 108 ? -4.887 -27.328 -18.797 1 94.25 108 LYS A C 1
ATOM 822 O O . LYS A 1 108 ? -4.492 -27.875 -17.75 1 94.25 108 LYS A O 1
ATOM 827 N N . VAL A 1 109 ? -5.191 -26.047 -18.906 1 93.38 109 VAL A N 1
ATOM 828 C CA . VAL A 1 109 ? -5.109 -25.156 -17.75 1 93.38 109 VAL A CA 1
ATOM 829 C C . VAL A 1 109 ? -6.312 -25.391 -16.844 1 93.38 109 VAL A C 1
ATOM 831 O O . VAL A 1 109 ? -7.461 -25.266 -17.266 1 93.38 109 VAL A O 1
ATOM 834 N N . ILE A 1 110 ? -6.059 -25.703 -15.539 1 90.88 110 ILE A N 1
ATOM 835 C CA . ILE A 1 110 ? -7.191 -25.906 -14.648 1 90.88 110 ILE A CA 1
ATOM 836 C C . ILE A 1 110 ? -7.25 -24.781 -13.617 1 90.88 110 ILE A C 1
ATOM 838 O O . ILE A 1 110 ? -8.281 -24.578 -12.969 1 90.88 110 ILE A O 1
ATOM 842 N N . ARG A 1 111 ? -6.074 -24.094 -13.453 1 88.31 111 ARG A N 1
ATOM 843 C CA . ARG A 1 111 ? -6.023 -22.969 -12.531 1 88.31 111 ARG A CA 1
ATOM 844 C C . ARG A 1 111 ? -4.938 -21.969 -12.93 1 88.31 111 ARG A C 1
ATOM 846 O O . ARG A 1 111 ? -3.854 -22.375 -13.367 1 88.31 111 ARG A O 1
ATOM 853 N N . VAL A 1 112 ? -5.328 -20.703 -12.883 1 85.62 112 VAL A N 1
ATOM 854 C CA . VAL A 1 112 ? -4.352 -19.641 -13.094 1 85.62 112 VAL A CA 1
ATOM 855 C C . VAL A 1 112 ? -4.176 -18.828 -11.812 1 85.62 112 VAL A C 1
ATOM 857 O O . VAL A 1 112 ? -5.152 -18.344 -11.242 1 85.62 112 VAL A O 1
ATOM 860 N N . ASP A 1 113 ? -2.887 -18.875 -11.367 1 78.44 113 ASP A N 1
ATOM 861 C CA . ASP A 1 113 ? -2.539 -17.984 -10.266 1 78.44 113 ASP A CA 1
ATOM 862 C C . ASP A 1 113 ? -1.826 -16.734 -10.781 1 78.44 113 ASP A C 1
ATOM 864 O O . ASP A 1 113 ? -0.609 -16.75 -10.977 1 78.44 113 ASP A O 1
ATOM 868 N N . LYS A 1 114 ? -2.58 -15.781 -10.969 1 71.38 114 LYS A N 1
ATOM 869 C CA . LYS A 1 114 ? -2.055 -14.562 -11.578 1 71.38 114 LYS A CA 1
ATOM 870 C C . LYS A 1 114 ? -1.026 -13.891 -10.68 1 71.38 114 LYS A C 1
ATOM 872 O O . LYS A 1 114 ? -0.069 -13.289 -11.164 1 71.38 114 LYS A O 1
ATOM 877 N N . HIS A 1 115 ? -1.263 -14.023 -9.492 1 67.81 115 HIS A N 1
ATOM 878 C CA . HIS A 1 115 ? -0.35 -13.391 -8.547 1 67.81 115 HIS A CA 1
ATOM 879 C C . HIS A 1 115 ? 0.988 -14.125 -8.5 1 67.81 115 HIS A C 1
ATOM 881 O O . HIS A 1 115 ? 2.045 -13.492 -8.477 1 67.81 115 HIS A O 1
ATOM 887 N N . LYS A 1 116 ? 0.905 -15.383 -8.516 1 68.5 116 LYS A N 1
ATOM 888 C CA . LYS A 1 116 ? 2.125 -16.188 -8.469 1 68.5 116 LYS A CA 1
ATOM 889 C C . LYS A 1 116 ? 2.705 -16.375 -9.867 1 68.5 116 LYS A C 1
ATOM 891 O O . LYS A 1 116 ? 3.826 -16.859 -10.023 1 68.5 116 LYS A O 1
ATOM 896 N N . GLU A 1 117 ? 1.96 -15.906 -10.773 1 76.81 117 GLU A N 1
ATOM 897 C CA . GLU A 1 117 ? 2.307 -16.156 -12.172 1 76.81 117 GLU A CA 1
ATOM 898 C C . GLU A 1 117 ? 2.543 -17.641 -12.438 1 76.81 117 GLU A C 1
ATOM 900 O O . GLU A 1 117 ? 3.549 -18.016 -13.039 1 76.81 117 GLU A O 1
ATOM 905 N N . GLU A 1 118 ? 1.591 -18.406 -11.898 1 85.25 118 GLU A N 1
ATOM 906 C CA . GLU A 1 118 ? 1.644 -19.844 -12.086 1 85.25 118 GLU A CA 1
ATOM 907 C C . GLU A 1 118 ? 0.346 -20.375 -12.695 1 85.25 118 GLU A C 1
ATOM 909 O O . GLU A 1 118 ? -0.707 -19.75 -12.562 1 85.25 118 GLU A O 1
ATOM 914 N N . VAL A 1 119 ? 0.521 -21.5 -13.336 1 90.69 119 VAL A N 1
ATOM 915 C CA . VAL A 1 119 ? -0.634 -22.219 -13.875 1 90.69 119 VAL A CA 1
ATOM 916 C C . VAL A 1 119 ? -0.604 -23.672 -13.406 1 90.69 119 VAL A C 1
ATOM 918 O O . VAL A 1 119 ? 0.466 -24.281 -13.32 1 90.69 119 VAL A O 1
ATOM 921 N N . THR A 1 120 ? -1.725 -24.125 -13.031 1 93.12 120 THR A N 1
ATOM 922 C CA . THR A 1 120 ? -1.905 -25.547 -12.773 1 93.12 120 THR A CA 1
ATOM 923 C C . THR A 1 120 ? -2.51 -26.25 -13.984 1 93.12 120 THR A C 1
ATOM 925 O O . THR A 1 120 ? -3.494 -25.781 -14.555 1 93.12 120 THR A O 1
ATOM 928 N N . LEU A 1 121 ? -1.817 -27.375 -14.297 1 94.69 121 LEU A N 1
ATOM 929 C CA . LEU A 1 121 ? -2.115 -28.016 -15.57 1 94.69 121 LEU A CA 1
ATOM 930 C C . LEU A 1 121 ? -2.479 -29.484 -15.359 1 94.69 121 LEU A C 1
ATOM 932 O O . LEU A 1 121 ? -2.031 -30.109 -14.391 1 94.69 121 LEU A O 1
ATOM 936 N N . GLU A 1 122 ? -3.303 -29.953 -16.219 1 94.5 122 GLU A N 1
ATOM 937 C CA . GLU A 1 122 ? -3.527 -31.391 -16.391 1 94.5 122 GLU A CA 1
ATOM 938 C C . GLU A 1 122 ? -3.045 -31.859 -17.766 1 94.5 122 GLU A C 1
ATOM 940 O O . GLU A 1 122 ? -3.494 -31.344 -18.797 1 94.5 122 GLU A O 1
ATOM 945 N N . LEU A 1 123 ? -2.09 -32.812 -17.688 1 93.62 123 LEU A N 1
ATOM 946 C CA . LEU A 1 123 ? -1.557 -33.312 -18.938 1 93.62 123 LEU A CA 1
ATOM 947 C C . LEU A 1 123 ? -2.646 -34.031 -19.75 1 93.62 123 LEU A C 1
ATOM 949 O O . LEU A 1 123 ? -3.453 -34.781 -19.188 1 93.62 123 LEU A O 1
ATOM 953 N N . GLU A 1 124 ? -2.645 -33.75 -21 1 89.44 124 GLU A N 1
ATOM 954 C CA . GLU A 1 124 ? -3.686 -34.312 -21.859 1 89.44 124 GLU A CA 1
ATOM 955 C C . GLU A 1 124 ? -3.553 -35.844 -21.984 1 89.44 124 GLU A C 1
ATOM 957 O O . GLU A 1 124 ? -4.555 -36.531 -22.062 1 89.44 124 GLU A O 1
ATOM 962 N N . ASN A 1 125 ? -2.385 -36.281 -22 1 86.62 125 ASN A N 1
ATOM 963 C CA . ASN A 1 125 ? -2.146 -37.688 -22.328 1 86.62 125 ASN A CA 1
ATOM 964 C C . ASN A 1 125 ? -1.876 -38.531 -21.094 1 86.62 125 ASN A C 1
ATOM 966 O O . ASN A 1 125 ? -1.519 -39.719 -21.188 1 86.62 125 ASN A O 1
ATOM 970 N N . ALA A 1 126 ? -2.088 -37.906 -20 1 83.31 126 ALA A N 1
ATOM 971 C CA . ALA A 1 126 ? -1.798 -38.656 -18.766 1 83.31 126 ALA A CA 1
ATOM 972 C C . ALA A 1 126 ? -2.945 -39.594 -18.422 1 83.31 126 ALA A C 1
ATOM 974 O O . ALA A 1 126 ? -4.117 -39.219 -18.562 1 83.31 126 ALA A O 1
ATOM 975 N N . ALA A 1 127 ? -2.613 -40.812 -18.141 1 82.81 127 ALA A N 1
ATOM 976 C CA . ALA A 1 127 ? -3.59 -41.812 -17.75 1 82.81 127 ALA A CA 1
ATOM 977 C C . ALA A 1 127 ? -4.273 -41.438 -16.438 1 82.81 127 ALA A C 1
ATOM 979 O O . ALA A 1 127 ? -5.473 -41.688 -16.266 1 82.81 127 ALA A O 1
ATOM 980 N N . VAL A 1 128 ? -3.484 -40.844 -15.562 1 79.69 128 VAL A N 1
ATOM 981 C CA . VAL A 1 128 ? -3.971 -40.375 -14.266 1 79.69 128 VAL A CA 1
ATOM 982 C C . VAL A 1 128 ? -3.781 -38.875 -14.156 1 79.69 128 VAL A C 1
ATOM 984 O O . VAL A 1 128 ? -2.668 -38.375 -14.32 1 79.69 128 VAL A O 1
ATOM 987 N N . PRO A 1 129 ? -4.93 -38.25 -14.07 1 74.25 129 PRO A N 1
ATOM 988 C CA . PRO A 1 129 ? -4.77 -36.812 -14.008 1 74.25 129 PRO A CA 1
ATOM 989 C C . PRO A 1 129 ? -3.98 -36.344 -12.789 1 74.25 129 PRO A C 1
ATOM 991 O O . PRO A 1 129 ? -4.41 -36.562 -11.656 1 74.25 129 PRO A O 1
ATOM 994 N N . ILE A 1 130 ? -2.738 -36.031 -12.922 1 80.69 130 ILE A N 1
ATOM 995 C CA . ILE A 1 130 ? -1.946 -35.406 -11.867 1 80.69 130 ILE A CA 1
ATOM 996 C C . ILE A 1 130 ? -1.717 -33.938 -12.195 1 80.69 130 ILE A C 1
ATOM 998 O O . ILE A 1 130 ? -1.08 -33.594 -13.203 1 80.69 130 ILE A O 1
ATOM 1002 N N . PRO A 1 131 ? -2.242 -33.125 -11.336 1 90.5 131 PRO A N 1
ATOM 1003 C CA . PRO A 1 131 ? -2.02 -31.688 -11.625 1 90.5 131 PRO A CA 1
ATOM 1004 C C . PRO A 1 131 ? -0.563 -31.281 -11.438 1 90.5 131 PRO A C 1
ATOM 1006 O O . PRO A 1 131 ? 0.098 -31.734 -10.5 1 90.5 131 PRO A O 1
ATOM 1009 N N . ILE A 1 132 ? -0.08 -30.484 -12.461 1 92.38 132 ILE A N 1
ATOM 1010 C CA . ILE A 1 132 ? 1.268 -29.938 -12.344 1 92.38 132 ILE A CA 1
ATOM 1011 C C . ILE A 1 132 ? 1.202 -28.422 -12.312 1 92.38 132 ILE A C 1
ATOM 1013 O O . ILE A 1 132 ? 0.382 -27.812 -13.008 1 92.38 132 ILE A O 1
ATOM 1017 N N . THR A 1 133 ? 2.002 -27.875 -11.477 1 92.44 133 THR A N 1
ATOM 1018 C CA . THR A 1 133 ? 2.072 -26.422 -11.398 1 92.44 133 THR A CA 1
ATOM 1019 C C . THR A 1 133 ? 3.385 -25.906 -11.984 1 92.44 133 THR A C 1
ATOM 1021 O O . THR A 1 133 ? 4.457 -26.422 -11.672 1 92.44 133 THR A O 1
ATOM 1024 N N . LEU A 1 134 ? 3.23 -24.969 -12.984 1 90.31 134 LEU A N 1
ATOM 1025 C CA . LEU A 1 134 ? 4.383 -24.375 -13.656 1 90.31 134 LEU A CA 1
ATOM 1026 C C . LEU A 1 134 ? 4.285 -22.844 -13.656 1 90.31 134 LEU A C 1
ATOM 1028 O O . LEU A 1 134 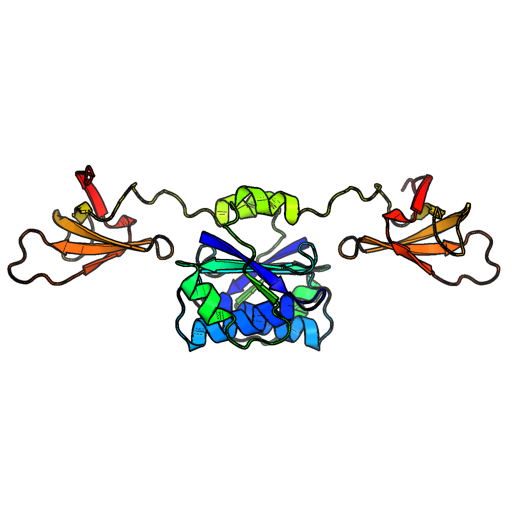? 3.188 -22.297 -13.586 1 90.31 134 LEU A O 1
ATOM 1032 N N . PRO A 1 135 ? 5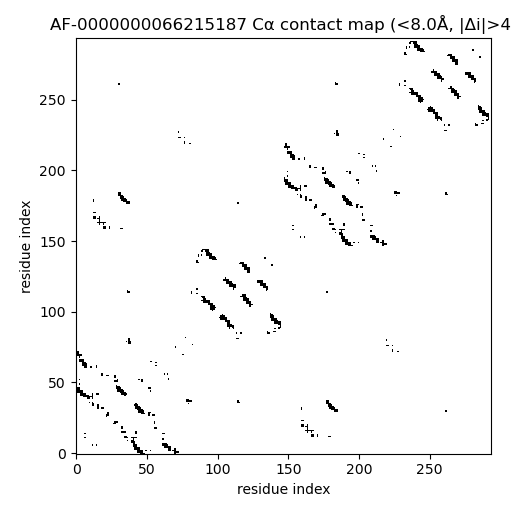.516 -22.203 -13.672 1 85.31 135 PRO A N 1
ATOM 1033 C CA . PRO A 1 135 ? 5.453 -20.766 -13.977 1 85.31 135 PRO A CA 1
ATOM 1034 C C . PRO A 1 135 ? 4.848 -20.484 -15.352 1 85.31 135 PRO A C 1
ATOM 1036 O O . PRO A 1 135 ? 5.008 -21.281 -16.281 1 85.31 135 PRO A O 1
ATOM 1039 N N . VAL A 1 136 ? 4.137 -19.375 -15.484 1 85.56 136 VAL A N 1
ATOM 1040 C CA . VAL A 1 136 ? 3.48 -18.984 -16.719 1 85.56 136 VAL A CA 1
ATOM 1041 C C . VAL A 1 136 ? 4.5 -18.953 -17.859 1 85.56 136 VAL A C 1
ATOM 1043 O O . VAL A 1 136 ? 4.176 -19.297 -19 1 85.56 136 VAL A O 1
ATOM 1046 N N . GLU A 1 137 ? 5.684 -18.656 -17.531 1 82.56 137 GLU A N 1
ATOM 1047 C CA . GLU A 1 137 ? 6.73 -18.578 -18.547 1 82.56 137 GLU A CA 1
ATOM 1048 C C . GLU A 1 137 ? 7.078 -19.953 -19.109 1 82.56 137 GLU A C 1
ATOM 1050 O O . GLU A 1 137 ? 7.707 -20.062 -20.156 1 82.56 137 GLU A O 1
ATOM 1055 N N . GLY A 1 138 ? 6.699 -20.922 -18.406 1 88.75 138 GLY A N 1
ATOM 1056 C CA . GLY A 1 138 ? 7.031 -22.281 -18.812 1 88.75 138 GLY A CA 1
ATOM 1057 C C . GLY A 1 138 ? 6.02 -22.891 -19.766 1 88.75 138 GLY A C 1
ATOM 1058 O O . GLY A 1 138 ? 6.098 -24.062 -20.094 1 88.75 138 GLY A O 1
ATOM 1059 N N . VAL A 1 139 ? 5.047 -22.016 -20.156 1 92.44 139 VAL A N 1
ATOM 1060 C CA . VAL A 1 139 ? 4.031 -22.578 -21.031 1 92.44 139 VAL A CA 1
ATOM 1061 C C . VAL A 1 139 ? 3.768 -21.625 -22.188 1 92.44 139 VAL A C 1
ATOM 1063 O O . VAL A 1 139 ? 4.074 -20.438 -22.109 1 92.44 139 VAL A O 1
ATOM 1066 N N . LYS A 1 140 ? 3.344 -22.188 -23.266 1 90.75 140 LYS A N 1
ATOM 1067 C CA . LYS A 1 140 ? 2.889 -21.438 -24.438 1 90.75 140 LYS A CA 1
ATOM 1068 C C . LYS A 1 140 ? 1.457 -21.828 -24.812 1 90.75 140 LYS A C 1
ATOM 1070 O O . LYS A 1 140 ? 1.118 -23 -24.859 1 90.75 140 LYS A O 1
ATOM 1075 N N . ILE A 1 141 ? 0.662 -20.844 -25.016 1 91.38 141 ILE A N 1
ATOM 1076 C CA . ILE A 1 141 ? -0.725 -21.109 -25.375 1 91.38 141 ILE A CA 1
ATOM 1077 C C . ILE A 1 141 ? -0.782 -21.766 -26.75 1 91.38 141 ILE A C 1
ATOM 1079 O O . ILE A 1 141 ? -0.134 -21.297 -27.703 1 91.38 141 ILE A O 1
ATOM 1083 N N . VAL A 1 142 ? -1.493 -22.891 -26.812 1 92.88 142 VAL A N 1
ATOM 1084 C CA . VAL A 1 142 ? -1.718 -23.578 -28.062 1 92.88 142 VAL A CA 1
ATOM 1085 C C . VAL A 1 142 ? -3.143 -23.328 -28.562 1 92.88 142 VAL A C 1
ATOM 1087 O O . VAL A 1 142 ? -3.375 -23.156 -29.75 1 92.88 142 VAL A O 1
ATOM 1090 N N . SER A 1 143 ? -4.121 -23.406 -27.609 1 91.69 143 SER A N 1
ATOM 1091 C CA . SER A 1 143 ? -5.523 -23.156 -27.938 1 91.69 143 SER A CA 1
ATOM 1092 C C . SER A 1 143 ? -6.254 -22.484 -26.781 1 91.69 143 SER A C 1
ATOM 1094 O O . SER A 1 143 ? -6.023 -22.812 -25.609 1 91.69 143 SER A O 1
ATOM 1096 N N . LYS A 1 144 ? -7.047 -21.469 -27.062 1 90.06 144 LYS A N 1
ATOM 1097 C CA . LYS A 1 144 ? -7.848 -20.766 -26.062 1 90.06 144 LYS A 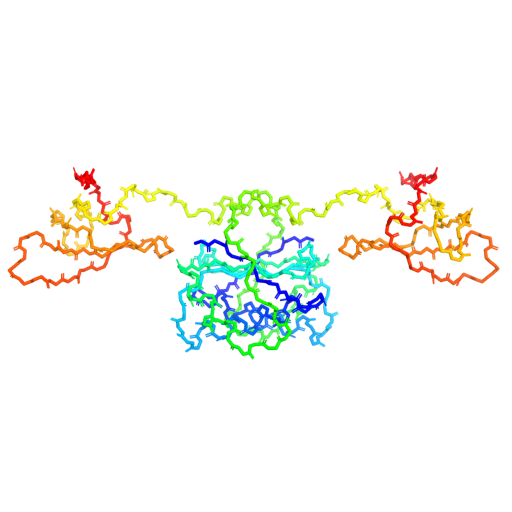CA 1
ATOM 1098 C C . LYS A 1 144 ? -9.203 -21.453 -25.875 1 90.06 144 LYS A C 1
ATOM 1100 O O . LYS A 1 144 ? -9.805 -21.922 -26.828 1 90.06 144 LYS A O 1
ATOM 1105 N N . HIS A 1 145 ? -9.516 -21.578 -24.5 1 80.19 145 HIS A N 1
ATOM 1106 C CA . HIS A 1 145 ? -10.859 -22.078 -24.234 1 80.19 145 HIS A CA 1
ATOM 1107 C C . HIS A 1 145 ? -11.922 -21.047 -24.641 1 80.19 145 HIS A C 1
ATOM 1109 O O . HIS A 1 145 ? -11.82 -19.875 -24.266 1 80.19 145 HIS A O 1
ATOM 1115 N N . LYS A 1 146 ? -12.633 -21.188 -25.766 1 66.75 146 LYS A N 1
ATOM 1116 C CA . LYS A 1 146 ? -13.773 -20.391 -26.203 1 66.75 146 LYS A CA 1
ATOM 1117 C C . LYS A 1 146 ? -14.984 -20.625 -25.312 1 66.75 146 LYS A C 1
ATOM 1119 O O . LYS A 1 146 ? -15.422 -21.766 -25.141 1 66.75 146 LYS A O 1
ATOM 1124 N N . ASP A 1 147 ? -15.141 -19.844 -24.156 1 47.16 147 ASP A N 1
ATOM 1125 C CA . ASP A 1 147 ? -16.516 -20.016 -23.703 1 47.16 147 ASP A CA 1
ATOM 1126 C C . ASP A 1 147 ? -17.516 -19.625 -24.797 1 47.16 147 ASP A C 1
ATOM 1128 O O . ASP A 1 147 ? -17.219 -18.734 -25.594 1 47.16 147 ASP A O 1
ATOM 1132 N N . MET B 1 1 ? -8.836 -8.625 -7.008 1 91.62 1 MET B N 1
ATOM 1133 C CA . MET B 1 1 ? -9.719 -7.477 -6.805 1 91.62 1 MET B CA 1
ATOM 1134 C C . MET B 1 1 ? -9.234 -6.609 -5.652 1 91.62 1 MET B C 1
ATOM 1136 O O . MET B 1 1 ? -8.695 -7.125 -4.668 1 91.62 1 MET B O 1
ATOM 1140 N N . ILE B 1 2 ? -9.367 -5.309 -5.887 1 96.38 2 ILE B N 1
ATOM 1141 C CA . ILE B 1 2 ? -8.961 -4.395 -4.824 1 96.38 2 ILE B CA 1
ATOM 1142 C C . ILE B 1 2 ? -10.195 -3.875 -4.086 1 96.38 2 ILE B C 1
ATOM 1144 O O . ILE B 1 2 ? -11.109 -3.324 -4.703 1 96.38 2 ILE B O 1
ATOM 1148 N N . PHE B 1 3 ? -10.141 -4.07 -2.801 1 98.56 3 PHE B N 1
ATOM 1149 C CA . PHE B 1 3 ? -11.234 -3.664 -1.921 1 98.56 3 PHE B CA 1
ATOM 1150 C C . PHE B 1 3 ? -10.781 -2.549 -0.984 1 98.56 3 PHE B C 1
ATOM 1152 O O . PHE B 1 3 ? -9.641 -2.539 -0.521 1 98.56 3 PHE B O 1
ATOM 1159 N N . ALA B 1 4 ? -11.711 -1.648 -0.736 1 98.62 4 ALA B N 1
ATOM 1160 C CA . ALA B 1 4 ? -11.492 -0.645 0.302 1 98.62 4 ALA B CA 1
ATOM 1161 C C . ALA B 1 4 ? -12.148 -1.057 1.613 1 98.62 4 ALA B C 1
ATOM 1163 O O . ALA B 1 4 ? -13.344 -1.361 1.643 1 98.62 4 ALA B O 1
ATOM 1164 N N . VAL B 1 5 ? -11.398 -1.081 2.631 1 98.88 5 VAL B N 1
ATOM 1165 C CA . VAL B 1 5 ? -11.891 -1.367 3.973 1 98.88 5 VAL B CA 1
ATOM 1166 C C . VAL B 1 5 ? -11.938 -0.08 4.793 1 98.88 5 VAL B C 1
ATOM 1168 O O . VAL B 1 5 ? -10.93 0.613 4.93 1 98.88 5 VAL B O 1
ATOM 1171 N N . ARG B 1 6 ? -13.062 0.214 5.324 1 98.62 6 ARG B N 1
ATOM 1172 C CA . ARG B 1 6 ? -13.234 1.409 6.141 1 98.62 6 ARG B CA 1
ATOM 1173 C C . ARG B 1 6 ? -12.688 1.196 7.547 1 98.62 6 ARG B C 1
ATOM 1175 O O . ARG B 1 6 ? -12.984 0.186 8.188 1 98.62 6 ARG B O 1
ATOM 1182 N N . THR B 1 7 ? -11.914 2.15 7.922 1 98.19 7 THR B N 1
ATOM 1183 C CA . THR B 1 7 ? -11.281 2.082 9.234 1 98.19 7 THR B CA 1
ATOM 1184 C C . THR B 1 7 ? -11.461 3.393 9.992 1 98.19 7 THR B C 1
ATOM 1186 O O . THR B 1 7 ? -11.883 4.398 9.414 1 98.19 7 THR B O 1
ATOM 1189 N N . MET B 1 8 ? -11.25 3.326 11.281 1 97.25 8 MET B N 1
ATOM 1190 C CA . MET B 1 8 ? -11.141 4.578 12.023 1 97.25 8 MET B CA 1
ATOM 1191 C C . MET B 1 8 ? -9.992 5.426 11.5 1 97.25 8 MET B C 1
ATOM 1193 O O . MET B 1 8 ? -8.898 4.91 11.234 1 97.25 8 MET B O 1
ATOM 1197 N N . VAL B 1 9 ? -10.328 6.723 11.383 1 93 9 VAL B N 1
ATOM 1198 C CA . VAL B 1 9 ? -9.328 7.652 10.883 1 93 9 VAL B CA 1
ATOM 1199 C C . VAL B 1 9 ? -8.109 7.641 11.797 1 93 9 VAL B C 1
ATOM 1201 O O . VAL B 1 9 ? -8.242 7.645 13.023 1 93 9 VAL B O 1
ATOM 1204 N N . GLY B 1 10 ? -6.918 7.516 11.242 1 92.44 10 GLY B N 1
ATOM 1205 C CA . GLY B 1 10 ? -5.68 7.547 12.008 1 92.44 10 GLY B CA 1
ATOM 1206 C C . GLY B 1 10 ? -5.18 6.168 12.391 1 92.44 10 GLY B C 1
ATOM 1207 O O . GLY B 1 10 ? -4.062 6.027 12.898 1 92.44 10 GLY B O 1
ATOM 1208 N N . GLN B 1 11 ? -5.938 5.172 12.109 1 95.88 11 GLN B N 1
ATOM 1209 C CA . GLN B 1 11 ? -5.613 3.812 12.531 1 95.88 11 GLN B CA 1
ATOM 1210 C C . GLN B 1 11 ? -5.207 2.947 11.344 1 95.88 11 GLN B C 1
ATOM 1212 O O . GLN B 1 11 ? -5.066 1.729 11.477 1 95.88 11 GLN B O 1
ATOM 1217 N N . GLU B 1 12 ? -5.012 3.566 10.125 1 97.69 12 GLU B N 1
ATOM 1218 C CA . GLU B 1 12 ? -4.844 2.805 8.891 1 97.69 12 GLU B CA 1
ATOM 1219 C C . GLU B 1 12 ? -3.625 1.888 8.969 1 97.69 12 GLU B C 1
ATOM 1221 O O . GLU B 1 12 ? -3.707 0.707 8.625 1 97.69 12 GLU B O 1
ATOM 1226 N N . LYS B 1 13 ? -2.461 2.373 9.461 1 97.38 13 LYS B N 1
ATOM 1227 C CA . LYS B 1 13 ? -1.243 1.569 9.523 1 97.38 13 LYS B CA 1
ATOM 1228 C C . LYS B 1 13 ? -1.372 0.452 10.555 1 97.38 13 LYS B C 1
ATOM 1230 O O . LYS B 1 13 ? -0.957 -0.682 10.305 1 97.38 13 LYS B O 1
ATOM 1235 N N . ASN B 1 14 ? -1.997 0.805 11.68 1 96.88 14 ASN B N 1
ATOM 1236 C CA . ASN B 1 14 ? -2.23 -0.215 12.695 1 96.88 14 ASN B CA 1
ATOM 1237 C C . ASN B 1 14 ? -3.094 -1.354 12.156 1 96.88 14 ASN B C 1
ATOM 1239 O O . ASN B 1 14 ? -2.762 -2.527 12.336 1 96.88 14 ASN B O 1
ATOM 1243 N N . ILE B 1 15 ? -4.133 -1.018 11.562 1 98.56 15 ILE B N 1
ATOM 1244 C CA . ILE B 1 15 ? -5.074 -1.994 11.031 1 98.56 15 ILE B CA 1
ATOM 1245 C C . ILE B 1 15 ? -4.406 -2.809 9.922 1 98.56 15 ILE B C 1
ATOM 1247 O O . ILE B 1 15 ? -4.586 -4.023 9.844 1 98.56 15 ILE B O 1
ATOM 1251 N N . ALA B 1 16 ? -3.617 -2.145 9.062 1 98.62 16 ALA B N 1
ATOM 1252 C CA . ALA B 1 16 ? -2.865 -2.865 8.039 1 98.62 16 ALA B CA 1
ATOM 1253 C C . ALA B 1 16 ? -1.944 -3.908 8.664 1 98.62 16 ALA B C 1
ATOM 1255 O O . ALA B 1 16 ? -1.784 -5.008 8.133 1 98.62 16 ALA B O 1
ATOM 1256 N N . GLY B 1 17 ? -1.27 -3.529 9.789 1 98 17 GLY B N 1
ATOM 1257 C CA . GLY B 1 17 ? -0.443 -4.488 10.5 1 98 17 GLY B CA 1
ATOM 1258 C C . GLY B 1 17 ? -1.214 -5.707 10.969 1 98 17 GLY B C 1
ATOM 1259 O O . GLY B 1 17 ? -0.762 -6.84 10.789 1 98 17 GLY B O 1
ATOM 1260 N N . LEU B 1 18 ? -2.344 -5.461 11.531 1 98.19 18 LEU B N 1
ATOM 1261 C CA . LEU B 1 18 ? -3.201 -6.551 11.984 1 98.19 18 LEU B CA 1
ATOM 1262 C C . LEU B 1 18 ? -3.646 -7.414 10.805 1 98.19 18 LEU B C 1
ATOM 1264 O O . LEU B 1 18 ? -3.658 -8.641 10.898 1 98.19 18 LEU B O 1
ATOM 1268 N N . MET B 1 19 ? -3.969 -6.777 9.727 1 98.75 19 MET B N 1
ATOM 1269 C CA . MET B 1 19 ? -4.402 -7.488 8.523 1 98.75 19 MET B CA 1
ATOM 1270 C C . MET B 1 19 ? -3.297 -8.398 8 1 98.75 19 MET B C 1
ATOM 1272 O O . MET B 1 19 ? -3.553 -9.547 7.641 1 98.75 19 MET B O 1
ATOM 1276 N N . ALA B 1 20 ? -2.135 -7.809 7.926 1 98.12 20 ALA B N 1
ATOM 1277 C CA . ALA B 1 20 ? -0.993 -8.57 7.426 1 98.12 20 ALA B CA 1
ATOM 1278 C C . ALA B 1 20 ? -0.766 -9.828 8.258 1 98.12 20 ALA B C 1
ATOM 1280 O O . ALA B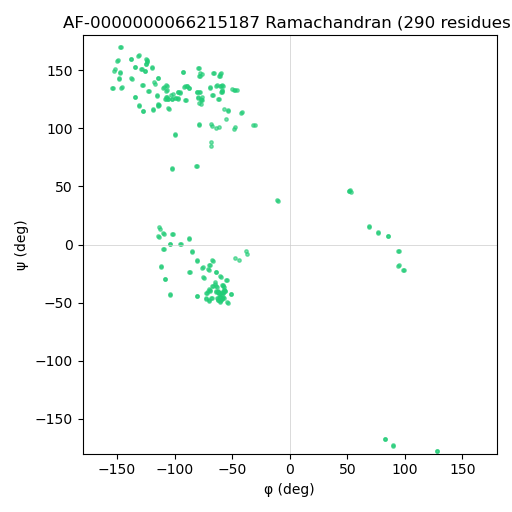 1 20 ? -0.592 -10.922 7.711 1 98.12 20 ALA B O 1
ATOM 1281 N N . SER B 1 21 ? -0.812 -9.664 9.523 1 96.62 21 SER B N 1
ATOM 1282 C CA . SER B 1 21 ? -0.623 -10.781 10.438 1 96.62 21 SER B CA 1
ATOM 1283 C C . SER B 1 21 ? -1.712 -11.836 10.266 1 96.62 21 SER B C 1
ATOM 1285 O O . SER B 1 21 ? -1.423 -13.031 10.203 1 96.62 21 SER B O 1
ATOM 1287 N N . ARG B 1 22 ? -2.844 -11.43 10.195 1 97.75 22 ARG B N 1
ATOM 1288 C CA . ARG B 1 22 ? -3.961 -12.359 10.078 1 97.75 22 ARG B CA 1
ATOM 1289 C C . ARG B 1 22 ? -3.939 -13.07 8.727 1 97.75 22 ARG B C 1
ATOM 1291 O O . ARG B 1 22 ? -4.25 -14.266 8.648 1 97.75 22 ARG B O 1
ATOM 1298 N N . ALA B 1 23 ? -3.727 -12.281 7.668 1 97.94 23 ALA B N 1
ATOM 1299 C CA . ALA B 1 23 ? -3.662 -12.883 6.34 1 97.94 23 ALA B CA 1
ATOM 1300 C C . ALA B 1 23 ? -2.691 -14.062 6.316 1 97.94 23 ALA B C 1
ATOM 1302 O O . ALA B 1 23 ? -2.977 -15.102 5.715 1 97.94 23 ALA B O 1
ATOM 1303 N N . GLU B 1 24 ? -1.6 -13.867 6.934 1 94.81 24 GLU B N 1
ATOM 1304 C CA . GLU B 1 24 ? -0.58 -14.906 6.996 1 94.81 24 GLU B CA 1
ATOM 1305 C C . GLU B 1 24 ? -1.029 -16.062 7.883 1 94.81 24 GLU B C 1
ATOM 1307 O O . GLU B 1 24 ? -0.921 -17.234 7.496 1 94.81 24 GLU B O 1
ATOM 1312 N N . LYS B 1 25 ? -1.502 -15.766 9.008 1 95.38 25 LYS B N 1
ATOM 1313 C CA . LYS B 1 25 ? -1.905 -16.766 9.984 1 95.38 25 LYS B CA 1
ATOM 1314 C C . LYS B 1 25 ? -3.023 -17.656 9.438 1 95.38 25 LYS B C 1
ATOM 1316 O O . LYS B 1 25 ? -2.988 -18.875 9.594 1 95.38 25 LYS B O 1
ATOM 1321 N N . GLU B 1 26 ? -3.969 -17.062 8.781 1 96.44 26 GLU B N 1
ATOM 1322 C CA . GLU B 1 26 ? -5.152 -17.766 8.305 1 96.44 26 GLU B CA 1
ATOM 1323 C C . GLU B 1 26 ? -4.984 -18.203 6.848 1 96.44 26 GLU B C 1
ATOM 1325 O O . GLU B 1 26 ? -5.902 -18.766 6.258 1 96.44 26 GLU B O 1
ATOM 1330 N N . GLN B 1 27 ? -3.842 -17.891 6.305 1 93.94 27 GLN B N 1
ATOM 1331 C CA . GLN B 1 27 ? -3.527 -18.266 4.93 1 93.94 27 GLN B CA 1
ATOM 1332 C C . GLN B 1 27 ? -4.621 -17.797 3.973 1 93.94 27 GLN B C 1
ATOM 1334 O O . GLN B 1 27 ? -5.121 -18.594 3.166 1 93.94 27 GLN B O 1
ATOM 1339 N N . LEU B 1 28 ? -5.039 -16.562 4.16 1 95.38 28 LEU B N 1
ATOM 1340 C CA . LEU B 1 28 ? -6.062 -15.992 3.303 1 95.38 28 LEU B CA 1
ATOM 1341 C C . LEU B 1 28 ? -5.473 -15.547 1.968 1 95.38 28 LEU B C 1
ATOM 1343 O O . LEU B 1 28 ? -4.293 -15.195 1.893 1 95.38 28 LEU B O 1
ATOM 1347 N N . ASP B 1 29 ? -6.324 -15.57 0.951 1 92.44 29 ASP B N 1
ATOM 1348 C CA . ASP B 1 29 ? -5.883 -15.133 -0.371 1 92.44 29 ASP B CA 1
ATOM 1349 C C . ASP B 1 29 ? -5.902 -13.609 -0.482 1 92.44 29 ASP B C 1
ATOM 1351 O O . ASP B 1 29 ? -6.684 -13.047 -1.252 1 92.44 29 ASP B O 1
ATOM 1355 N N . VAL B 1 30 ? -5.008 -12.992 0.268 1 96.88 30 VAL B N 1
ATOM 1356 C CA . VAL B 1 30 ? -4.75 -11.555 0.271 1 96.88 30 VAL B CA 1
ATOM 1357 C C . VAL B 1 30 ? -3.414 -11.273 -0.413 1 96.88 30 VAL B C 1
ATOM 1359 O O . VAL B 1 30 ? -2.375 -11.797 -0.002 1 96.88 30 VAL B O 1
ATOM 1362 N N . TYR B 1 31 ? -3.457 -10.398 -1.385 1 95.31 31 TYR B N 1
ATOM 1363 C CA . TYR B 1 31 ? -2.295 -10.258 -2.252 1 95.31 31 TYR B CA 1
ATOM 1364 C C . TYR B 1 31 ? -1.569 -8.945 -1.977 1 95.31 31 TYR B C 1
ATOM 1366 O O . TYR B 1 31 ? -0.36 -8.836 -2.195 1 95.31 31 TYR B O 1
ATOM 1374 N N . SER B 1 32 ? -2.264 -7.961 -1.56 1 97 32 SER B N 1
ATOM 1375 C CA . SER B 1 32 ? -1.673 -6.656 -1.271 1 97 32 SER B CA 1
ATOM 1376 C C . SER B 1 32 ? -2.404 -5.961 -0.13 1 97 32 SER B C 1
ATOM 1378 O O . SER B 1 32 ? -3.611 -6.145 0.044 1 97 32 SER B O 1
ATOM 1380 N N . ILE B 1 33 ? -1.688 -5.188 0.624 1 98.69 33 ILE B N 1
ATOM 1381 C CA . ILE B 1 33 ? -2.225 -4.301 1.647 1 98.69 33 ILE B CA 1
ATOM 1382 C C . ILE B 1 33 ? -1.565 -2.926 1.537 1 98.69 33 ILE B C 1
ATOM 1384 O O . ILE B 1 33 ? -0.338 -2.824 1.477 1 98.69 33 ILE B O 1
ATOM 1388 N N . LEU B 1 34 ? -2.371 -1.95 1.456 1 98.38 34 LEU B N 1
ATOM 1389 C CA . LEU B 1 34 ? -1.879 -0.58 1.369 1 98.38 34 LEU B CA 1
ATOM 1390 C C . LEU B 1 34 ? -2.527 0.3 2.434 1 98.38 34 LEU B C 1
ATOM 1392 O O . LEU B 1 34 ? -3.75 0.457 2.453 1 98.38 34 LEU B O 1
ATOM 1396 N N . ALA B 1 35 ? -1.783 0.759 3.311 1 98.38 35 ALA B N 1
ATOM 1397 C CA . ALA B 1 35 ? -2.17 1.802 4.258 1 98.38 35 ALA B CA 1
ATOM 1398 C C . ALA B 1 35 ? -1.45 3.113 3.953 1 98.38 35 ALA B C 1
ATOM 1400 O O . ALA B 1 35 ? -0.25 3.117 3.67 1 98.38 35 ALA B O 1
ATOM 1401 N N . SER B 1 36 ? -2.17 4.18 3.977 1 96.19 36 SER B N 1
ATOM 1402 C CA . SER B 1 36 ? -1.611 5.496 3.67 1 96.19 36 SER B CA 1
ATOM 1403 C C . SER B 1 36 ? -2.322 6.594 4.453 1 96.19 36 SER B C 1
ATOM 1405 O O . SER B 1 36 ? -3.545 6.562 4.605 1 96.19 36 SER B O 1
ATOM 1407 N N . GLU B 1 37 ? -1.533 7.516 4.84 1 91 37 GLU B N 1
ATOM 1408 C CA . GLU B 1 37 ? -2.125 8.672 5.5 1 91 37 GLU B CA 1
ATOM 1409 C C . GLU B 1 37 ? -2.922 9.523 4.516 1 91 37 GLU B C 1
ATOM 1411 O O . GLU B 1 37 ? -3.781 10.312 4.922 1 91 37 GLU B O 1
ATOM 1416 N N . SER B 1 38 ? -2.611 9.398 3.197 1 88.44 38 SER B N 1
ATOM 1417 C CA . SER B 1 38 ? -3.373 10.094 2.166 1 88.44 38 SER B CA 1
ATOM 1418 C C . SER B 1 38 ? -4.723 9.422 1.925 1 88.44 38 SER B C 1
ATOM 1420 O O . SER B 1 38 ? -5.621 10.023 1.335 1 88.44 38 SER B O 1
ATOM 1422 N N . LEU B 1 39 ? -4.863 8.18 2.318 1 93.06 39 LEU B N 1
ATOM 1423 C CA . LEU B 1 39 ? -6.117 7.438 2.26 1 93.06 39 LEU B CA 1
ATOM 1424 C C . LEU B 1 39 ? -6.766 7.355 3.639 1 93.06 39 LEU B C 1
ATOM 1426 O O . LEU B 1 39 ? -7 6.258 4.152 1 93.06 39 LEU B O 1
ATOM 1430 N N . LYS B 1 40 ? -7.141 8.523 4.105 1 91.69 40 LYS B N 1
ATOM 1431 C CA . LYS B 1 40 ? -7.648 8.617 5.469 1 91.69 40 LYS B CA 1
ATOM 1432 C C . LYS B 1 40 ? -8.914 7.781 5.641 1 91.69 40 LYS B C 1
ATOM 1434 O O . LYS B 1 40 ? -9.852 7.898 4.848 1 91.69 40 LYS B O 1
ATOM 1439 N N . GLY B 1 41 ? -8.914 6.906 6.594 1 95.88 41 GLY B N 1
ATOM 1440 C CA . GLY B 1 41 ? -10.078 6.117 6.953 1 95.88 41 GLY B CA 1
ATOM 1441 C C . GLY B 1 41 ? -10.227 4.855 6.121 1 95.88 41 GLY B C 1
ATOM 1442 O O . GLY B 1 41 ? -11.234 4.148 6.23 1 95.88 41 GLY B O 1
ATOM 1443 N N . TYR B 1 42 ? -9.188 4.594 5.293 1 97.88 42 TYR B N 1
ATOM 1444 C CA . TYR B 1 42 ? -9.289 3.414 4.445 1 97.88 42 TYR B CA 1
ATOM 1445 C C . TYR B 1 42 ? -7.973 2.65 4.406 1 97.88 42 TYR B C 1
ATOM 1447 O O . TYR B 1 42 ? -6.898 3.254 4.398 1 97.88 42 TYR B O 1
ATOM 1455 N N . VAL B 1 43 ? -8.117 1.335 4.379 1 98.75 43 VAL B N 1
ATOM 1456 C CA . VAL B 1 43 ? -7.043 0.442 3.953 1 98.75 43 VAL B CA 1
ATOM 1457 C C . VAL B 1 43 ? -7.453 -0.29 2.676 1 98.75 43 VAL B C 1
ATOM 1459 O O . VAL B 1 43 ? -8.562 -0.818 2.586 1 98.75 43 VAL B O 1
ATOM 1462 N N . LEU B 1 44 ? -6.566 -0.218 1.666 1 98.56 44 LEU B N 1
ATOM 1463 C CA . LEU B 1 44 ? -6.852 -0.973 0.45 1 98.56 44 LEU B CA 1
ATOM 1464 C C . LEU B 1 44 ? -6.277 -2.383 0.541 1 98.56 44 LEU B C 1
ATOM 1466 O O . LEU B 1 44 ? -5.152 -2.572 1.009 1 98.56 44 LEU B O 1
ATOM 1470 N N . VAL B 1 45 ? -7.09 -3.359 0.109 1 98.62 45 VAL B N 1
ATOM 1471 C CA . VAL B 1 45 ? -6.723 -4.77 0.173 1 98.62 45 VAL B CA 1
ATOM 1472 C C . VAL B 1 45 ? -6.98 -5.434 -1.178 1 98.62 45 VAL B C 1
ATOM 1474 O O . VAL B 1 45 ? -8.094 -5.359 -1.71 1 98.62 45 VAL B O 1
ATOM 1477 N N . GLU B 1 46 ? -5.938 -5.949 -1.739 1 96.94 46 GLU B N 1
ATOM 1478 C CA . GLU B 1 46 ? -6.113 -6.805 -2.906 1 96.94 46 GLU B CA 1
ATOM 1479 C C . GLU B 1 46 ? -6.262 -8.266 -2.498 1 96.94 46 GLU B C 1
ATOM 1481 O O . GLU B 1 46 ? -5.379 -8.828 -1.849 1 96.94 46 GLU B O 1
ATOM 1486 N N . ALA B 1 47 ? -7.352 -8.844 -2.941 1 96.69 47 ALA B N 1
ATOM 1487 C CA . ALA B 1 47 ? -7.656 -10.219 -2.561 1 96.69 47 ALA B CA 1
ATOM 1488 C C . ALA B 1 47 ? -8.383 -10.953 -3.686 1 96.69 47 ALA B C 1
ATOM 1490 O O . ALA B 1 47 ? -8.828 -10.328 -4.656 1 96.69 47 ALA B O 1
ATOM 1491 N N . GLU B 1 48 ? -8.477 -12.211 -3.465 1 92.06 48 GLU B N 1
ATOM 1492 C CA . GLU B 1 48 ? -9.125 -13.055 -4.469 1 92.06 48 GLU B CA 1
ATOM 1493 C C . GLU B 1 48 ? -10.633 -12.836 -4.48 1 92.06 48 GLU B C 1
ATOM 1495 O O . GLU B 1 48 ? -11.242 -12.742 -5.551 1 92.06 48 GLU B O 1
ATOM 1500 N N . THR B 1 49 ? -11.219 -12.82 -3.34 1 94.69 49 THR B N 1
ATOM 1501 C CA . THR B 1 49 ? -12.664 -12.664 -3.234 1 94.69 49 THR B CA 1
ATOM 1502 C C . THR B 1 49 ? -13.023 -11.711 -2.096 1 94.69 49 THR B C 1
ATOM 1504 O O . THR B 1 49 ? -12.195 -11.438 -1.225 1 94.69 49 THR B O 1
ATOM 1507 N N . LYS B 1 50 ? -14.227 -11.188 -2.193 1 96.75 50 LYS B N 1
ATOM 1508 C CA . LYS B 1 50 ? -14.742 -10.406 -1.072 1 96.75 50 LYS B CA 1
ATOM 1509 C C . LYS B 1 50 ? -14.766 -11.227 0.211 1 96.75 50 LYS B C 1
ATOM 1511 O O . LYS B 1 50 ? -14.523 -10.703 1.299 1 96.75 50 LYS B O 1
ATOM 1516 N N . GLY B 1 51 ? -15.055 -12.531 0.077 1 98.12 51 GLY B N 1
ATOM 1517 C CA . GLY B 1 51 ? -15.047 -13.422 1.229 1 98.12 51 GLY B CA 1
ATOM 1518 C C . GLY B 1 51 ? -13.727 -13.438 1.965 1 98.12 51 GLY B C 1
ATOM 1519 O O . GLY B 1 51 ? -13.695 -13.492 3.195 1 98.12 51 GLY B O 1
ATOM 1520 N N . ASP B 1 52 ? -12.656 -13.406 1.25 1 97.69 52 ASP B N 1
ATOM 1521 C CA . ASP B 1 52 ? -11.336 -13.336 1.861 1 97.69 52 ASP B CA 1
ATOM 1522 C C . ASP B 1 52 ? -11.195 -12.086 2.721 1 97.69 52 ASP B C 1
ATOM 1524 O O . ASP B 1 52 ? -10.609 -12.133 3.807 1 97.69 52 ASP B O 1
ATOM 1528 N N . VAL B 1 53 ? -11.703 -10.977 2.23 1 98.75 53 VAL B N 1
ATOM 1529 C CA . VAL B 1 53 ? -11.609 -9.719 2.961 1 98.75 53 VAL B CA 1
ATOM 1530 C C . VAL B 1 53 ? -12.523 -9.766 4.188 1 98.75 53 VAL B C 1
ATOM 1532 O O . VAL B 1 53 ? -12.164 -9.266 5.254 1 98.75 53 VAL B O 1
ATOM 1535 N N . GLU B 1 54 ? -13.672 -10.367 4.016 1 98.75 54 GLU B N 1
ATOM 1536 C CA . GLU B 1 54 ? -14.586 -10.516 5.148 1 98.75 54 GLU B CA 1
ATOM 1537 C C . GLU B 1 54 ? -13.938 -11.312 6.273 1 98.75 54 GLU B C 1
ATOM 1539 O O . GLU B 1 54 ? -14.016 -10.93 7.441 1 98.75 54 GLU B O 1
ATOM 1544 N N . GLU B 1 55 ? -13.344 -12.406 5.902 1 98.81 55 GLU B N 1
ATOM 1545 C CA . GLU B 1 55 ? -12.633 -13.203 6.898 1 98.81 55 GLU B CA 1
ATOM 1546 C C . GLU B 1 55 ? -11.477 -12.422 7.512 1 98.81 55 GLU B C 1
ATOM 1548 O O . GLU B 1 55 ? -11.227 -12.508 8.719 1 98.81 55 GLU B O 1
ATOM 1553 N N . LEU B 1 56 ? -10.789 -11.703 6.73 1 98.75 56 LEU B N 1
ATOM 1554 C CA . LEU B 1 56 ? -9.633 -10.906 7.125 1 98.75 56 LEU B CA 1
ATOM 1555 C C . LEU B 1 56 ? -10 -9.93 8.242 1 98.75 56 LEU B C 1
ATOM 1557 O O . LEU B 1 56 ? -9.234 -9.734 9.18 1 98.75 56 LEU B O 1
ATOM 1561 N N . ILE B 1 57 ? -11.172 -9.352 8.141 1 98.81 57 ILE B N 1
ATOM 1562 C CA . ILE B 1 57 ? -11.477 -8.25 9.039 1 98.81 57 ILE B CA 1
ATOM 1563 C C . ILE B 1 57 ? -12.422 -8.719 10.141 1 98.81 57 ILE B C 1
ATOM 1565 O O . ILE B 1 57 ? -12.875 -7.926 10.969 1 98.81 57 ILE B O 1
ATOM 1569 N N . LYS B 1 58 ? -12.758 -9.961 10.078 1 98.5 58 LYS B N 1
ATOM 1570 C CA . LYS B 1 58 ? -13.703 -10.5 11.055 1 98.5 58 LYS B CA 1
ATOM 1571 C C . LYS B 1 58 ? -13.242 -10.219 12.477 1 98.5 58 LYS B C 1
ATOM 1573 O O . LYS B 1 58 ? -12.164 -10.656 12.891 1 98.5 58 LYS B O 1
ATOM 1578 N N . GLY B 1 59 ? -14.031 -9.406 13.219 1 98.06 59 GLY B N 1
ATOM 1579 C CA . GLY B 1 59 ? -13.758 -9.141 14.617 1 98.06 59 GLY B CA 1
ATOM 1580 C C . GLY B 1 59 ? -12.617 -8.156 14.82 1 98.06 59 GLY B C 1
ATOM 1581 O O . GLY B 1 59 ? -12.141 -7.98 15.945 1 98.06 59 GLY B O 1
ATOM 1582 N N . MET B 1 60 ? -12.188 -7.551 13.805 1 98 60 MET B N 1
ATOM 1583 C CA . MET B 1 60 ? -11.039 -6.66 13.922 1 98 60 MET B CA 1
ATOM 1584 C C . MET B 1 60 ? -11.453 -5.309 14.492 1 98 60 MET B C 1
ATOM 1586 O O . MET B 1 60 ? -12.367 -4.66 13.969 1 98 60 MET B O 1
ATOM 1590 N N . PRO B 1 61 ? -10.797 -4.891 15.516 1 97.5 61 PRO B N 1
ATOM 1591 C CA . PRO B 1 61 ? -11.172 -3.609 16.125 1 97.5 61 PRO B CA 1
ATOM 1592 C C . PRO B 1 61 ? -10.906 -2.42 15.203 1 97.5 61 PRO B C 1
ATOM 1594 O O . PRO B 1 61 ? -9.938 -2.432 14.438 1 97.5 61 PRO B O 1
ATOM 1597 N N . ARG B 1 62 ? -11.719 -1.371 15.281 1 97.56 62 ARG B N 1
ATOM 1598 C CA . ARG B 1 62 ? -11.531 -0.099 14.594 1 97.56 62 ARG B CA 1
ATOM 1599 C C . ARG B 1 62 ? -11.711 -0.259 13.086 1 97.56 62 ARG B C 1
ATOM 1601 O O . ARG B 1 62 ? -11.242 0.57 12.305 1 97.56 62 ARG B O 1
ATOM 1608 N N . VAL B 1 63 ? -12.328 -1.405 12.703 1 98.56 63 VAL B N 1
ATOM 1609 C CA . VAL B 1 63 ? -12.711 -1.646 11.312 1 98.56 63 VAL B CA 1
ATOM 1610 C C . VAL B 1 63 ? -14.227 -1.534 11.172 1 98.56 63 VAL B C 1
ATOM 1612 O O . VAL B 1 63 ? -14.977 -2.07 11.992 1 98.56 63 VAL B O 1
ATOM 1615 N N . ARG B 1 64 ? -14.664 -0.797 10.172 1 97.81 64 ARG B N 1
ATOM 1616 C CA . ARG B 1 64 ? -16.078 -0.469 10.062 1 97.81 64 ARG B CA 1
ATOM 1617 C C . ARG B 1 64 ? -16.734 -1.215 8.906 1 97.81 64 ARG B C 1
ATOM 1619 O O . ARG B 1 64 ? -17.922 -1.02 8.625 1 97.81 64 ARG B O 1
ATOM 1626 N N . GLY B 1 65 ? -16.016 -1.971 8.117 1 98.06 65 GLY B N 1
ATOM 1627 C CA . GLY B 1 65 ? -16.578 -2.775 7.047 1 98.06 65 GLY B CA 1
ATOM 1628 C C . GLY B 1 65 ? -15.906 -2.551 5.707 1 98.06 65 GLY B C 1
ATOM 1629 O O . GLY B 1 65 ? -14.891 -1.86 5.629 1 98.06 65 GLY B O 1
ATOM 1630 N N . ILE B 1 66 ? -16.469 -3.275 4.707 1 98.56 66 ILE B N 1
ATOM 1631 C CA . ILE B 1 66 ? -15.953 -3.201 3.346 1 98.56 66 ILE B CA 1
ATOM 1632 C C . ILE B 1 66 ? -16.812 -2.242 2.518 1 98.56 66 ILE B C 1
ATOM 1634 O O . ILE B 1 66 ? -18.031 -2.322 2.535 1 98.56 66 ILE B O 1
ATOM 1638 N N . VAL B 1 67 ? -16.156 -1.219 1.858 1 97.38 67 VAL B N 1
ATOM 1639 C CA . VAL B 1 67 ? -16.859 -0.371 0.905 1 97.38 67 VAL B CA 1
ATOM 1640 C C . VAL B 1 67 ? -17.438 -1.226 -0.226 1 97.38 67 VAL B C 1
ATOM 1642 O O . VAL B 1 67 ? -16.734 -2.07 -0.785 1 97.38 67 VAL B O 1
ATOM 1645 N N . PRO B 1 68 ? -18.688 -1.057 -0.598 1 96.75 68 PRO B N 1
ATOM 1646 C CA . PRO B 1 68 ? -19.25 -1.832 -1.705 1 96.75 68 PRO B CA 1
ATOM 1647 C C . PRO B 1 68 ? -18.484 -1.64 -3.012 1 96.75 68 PRO B C 1
ATOM 1649 O O . PRO B 1 68 ? -18.109 -0.515 -3.352 1 96.75 68 PRO B O 1
ATOM 1652 N N . GLY B 1 69 ? -18.266 -2.822 -3.707 1 95.94 69 GLY B N 1
ATOM 1653 C CA . GLY B 1 69 ? -17.562 -2.789 -4.988 1 95.94 69 GLY B CA 1
ATOM 1654 C C . GLY B 1 69 ? -16.062 -2.939 -4.859 1 95.94 69 GLY B C 1
ATOM 1655 O O . GLY B 1 69 ? -15.562 -3.355 -3.811 1 95.94 69 GLY B O 1
ATOM 1656 N N . THR B 1 70 ? -15.352 -2.764 -5.996 1 96.19 70 THR B N 1
ATOM 1657 C CA . THR B 1 70 ? -13.891 -2.834 -6.074 1 96.19 70 THR B CA 1
ATOM 1658 C C . THR B 1 70 ? -13.32 -1.558 -6.684 1 96.19 70 THR B C 1
ATOM 1660 O O . THR B 1 70 ? -14.055 -0.751 -7.254 1 96.19 70 THR B O 1
ATOM 1663 N N . ILE B 1 71 ? -12.086 -1.407 -6.387 1 94.06 71 ILE B N 1
ATOM 1664 C CA . ILE B 1 71 ? -11.375 -0.24 -6.906 1 94.06 71 ILE B CA 1
ATOM 1665 C C . ILE B 1 71 ? -10.414 -0.667 -8.008 1 94.06 71 ILE B C 1
ATOM 1667 O O . ILE B 1 71 ? -9.727 -1.683 -7.879 1 94.06 71 ILE B O 1
ATOM 1671 N N . ALA B 1 72 ? -10.391 0.134 -9.094 1 88.44 72 ALA B N 1
ATOM 1672 C CA . ALA B 1 72 ? -9.383 -0.089 -10.125 1 88.44 72 ALA B CA 1
ATOM 1673 C C . ALA B 1 72 ? -8.031 0.484 -9.703 1 88.44 72 ALA B C 1
ATOM 1675 O O . ALA B 1 72 ? -7.973 1.517 -9.031 1 88.44 72 ALA B O 1
ATOM 1676 N N . ILE B 1 73 ? -7.031 -0.162 -10.086 1 87.38 73 ILE B N 1
ATOM 1677 C CA . ILE B 1 73 ? -5.684 0.226 -9.68 1 87.38 73 ILE B CA 1
ATOM 1678 C C . ILE B 1 73 ? -5.402 1.655 -10.141 1 87.38 73 ILE B C 1
ATOM 1680 O O . ILE B 1 73 ? -4.707 2.408 -9.445 1 87.38 73 ILE B O 1
ATOM 1684 N N . GLU B 1 74 ? -5.918 2.049 -11.281 1 82.88 74 GLU B N 1
ATOM 1685 C CA . GLU B 1 74 ? -5.707 3.369 -11.859 1 82.88 74 GLU B CA 1
ATOM 1686 C C . GLU B 1 74 ? -6.305 4.465 -10.984 1 82.88 74 GLU B C 1
ATOM 1688 O O . GLU B 1 74 ? -5.902 5.625 -11.07 1 82.88 74 GLU B O 1
ATOM 1693 N N . GLU B 1 75 ? -7.25 4.098 -10.195 1 88.5 75 GLU B N 1
ATOM 1694 C CA . GLU B 1 75 ? -7.938 5.059 -9.336 1 88.5 75 GLU B CA 1
ATOM 1695 C C . GLU B 1 75 ? -7.125 5.359 -8.086 1 88.5 75 GLU B C 1
ATOM 1697 O O . GLU B 1 75 ? -7.395 6.336 -7.383 1 88.5 75 GLU B O 1
ATOM 1702 N N . ILE B 1 76 ? -6.164 4.574 -7.848 1 89.25 76 ILE B N 1
ATOM 1703 C CA . ILE B 1 76 ? -5.461 4.621 -6.57 1 89.25 76 ILE B CA 1
ATOM 1704 C C . ILE B 1 76 ? -4.441 5.758 -6.582 1 89.25 76 ILE B C 1
ATOM 1706 O O . ILE B 1 76 ? -4.328 6.516 -5.613 1 89.25 76 ILE B O 1
ATOM 1710 N N . GLU B 1 77 ? -3.707 5.875 -7.688 1 84.75 77 GLU B N 1
ATOM 1711 C CA . GLU B 1 77 ? -2.641 6.867 -7.77 1 84.75 77 GLU B CA 1
ATOM 1712 C C . GLU B 1 77 ? -3.158 8.266 -7.445 1 84.75 77 GLU B C 1
ATOM 1714 O O . GLU B 1 77 ? -2.572 8.977 -6.625 1 84.75 77 GLU B O 1
ATOM 1719 N N . PRO B 1 78 ? -4.215 8.688 -8.023 1 82.56 78 PRO B N 1
ATOM 1720 C CA . PRO B 1 78 ? -4.734 10.016 -7.699 1 82.56 78 PRO B CA 1
ATOM 1721 C C . PRO B 1 78 ? -5.117 10.156 -6.227 1 82.56 78 PRO B C 1
ATOM 1723 O O . PRO B 1 78 ? -5.062 11.258 -5.676 1 82.56 78 PRO B O 1
ATOM 1726 N N . LEU B 1 79 ? -5.453 9.047 -5.641 1 83.69 79 LEU B N 1
ATOM 1727 C CA . LEU B 1 79 ? -5.863 9.07 -4.242 1 83.69 79 LEU B CA 1
ATOM 1728 C C . LEU B 1 79 ? -4.66 9.242 -3.324 1 83.69 79 LEU B C 1
ATOM 1730 O O . LEU B 1 79 ? -4.789 9.766 -2.213 1 83.69 79 LEU B O 1
ATOM 1734 N N . LEU B 1 80 ? -3.596 8.781 -3.84 1 84.62 80 LEU B N 1
ATOM 1735 C CA . LEU B 1 80 ? -2.379 8.797 -3.035 1 84.62 80 LEU B CA 1
ATOM 1736 C C . LEU B 1 80 ? -1.638 10.117 -3.195 1 84.62 80 LEU B C 1
ATOM 1738 O O . LEU B 1 80 ? -0.758 10.438 -2.395 1 84.62 80 LEU B O 1
ATOM 1742 N N . THR B 1 81 ? -1.905 10.719 -4.262 1 73.31 81 THR B N 1
ATOM 1743 C CA . THR B 1 81 ? -1.243 11.992 -4.543 1 73.31 81 THR B CA 1
ATOM 1744 C C . THR B 1 81 ? -1.898 13.125 -3.758 1 73.31 81 THR B C 1
ATOM 1746 O O . THR B 1 81 ? -3.102 13.359 -3.887 1 73.31 81 THR B O 1
ATOM 1749 N N . PRO B 1 82 ? -1.116 13.406 -2.734 1 56.19 82 PRO B N 1
ATOM 1750 C CA . PRO B 1 82 ? -1.687 14.531 -1.984 1 56.19 82 PRO B CA 1
ATOM 1751 C C . PRO B 1 82 ? -2.244 15.625 -2.893 1 56.19 82 PRO B C 1
ATOM 1753 O O . PRO B 1 82 ? -1.665 15.914 -3.941 1 56.19 82 PRO B O 1
ATOM 1756 N N . LYS B 1 83 ? -3.65 15.711 -2.748 1 54.56 83 LYS B N 1
ATOM 1757 C CA . LYS B 1 83 ? -4.273 16.797 -3.494 1 54.56 83 LYS B CA 1
ATOM 1758 C C . LYS B 1 83 ? -3.525 18.109 -3.275 1 54.56 83 LYS B C 1
ATOM 1760 O O . LYS B 1 83 ? -3.17 18.453 -2.145 1 54.56 83 LYS B O 1
ATOM 1765 N N . LYS B 1 84 ? -2.789 18.328 -4.285 1 49.5 84 LYS B N 1
ATOM 1766 C CA . LYS B 1 84 ? -2.16 19.656 -4.328 1 49.5 84 LYS B CA 1
ATOM 1767 C C . LYS B 1 84 ? -3.096 20.719 -3.785 1 49.5 84 LYS B C 1
ATOM 1769 O O . LYS B 1 84 ? -2.834 21.922 -3.939 1 49.5 84 LYS B O 1
ATOM 1774 N N . ILE B 1 85 ? -4.352 20.234 -3.559 1 47.53 85 ILE B N 1
ATOM 1775 C CA . ILE B 1 85 ? -4.922 21.562 -3.328 1 47.53 85 ILE B CA 1
ATOM 1776 C C . ILE B 1 85 ? -4.035 22.344 -2.367 1 47.53 85 ILE B C 1
ATOM 1778 O O . ILE B 1 85 ? -4.488 23.312 -1.743 1 47.53 85 ILE B O 1
ATOM 1782 N N . ILE B 1 86 ? -3.131 21.547 -1.816 1 48.28 86 ILE B N 1
ATOM 1783 C CA . ILE B 1 86 ? -2.434 22.5 -0.967 1 48.28 86 ILE B CA 1
ATOM 1784 C C . ILE B 1 86 ? -1.944 23.672 -1.811 1 48.28 86 ILE B C 1
ATOM 1786 O O . ILE B 1 86 ? -1.316 23.484 -2.854 1 48.28 86 ILE B O 1
ATOM 1790 N N . GLU B 1 87 ? -2.459 24.641 -1.693 1 55.78 87 GLU B N 1
ATOM 1791 C CA . GLU B 1 87 ? -1.817 25.906 -2.043 1 55.78 87 GLU B CA 1
ATOM 1792 C C . GLU B 1 87 ? -0.306 25.828 -1.853 1 55.78 87 GLU B C 1
ATOM 1794 O O . GLU B 1 87 ? 0.18 25.078 -1.001 1 55.78 87 GLU B O 1
ATOM 1799 N N . ASN B 1 88 ? 0.585 25.672 -2.982 1 71.38 88 ASN B N 1
ATOM 1800 C CA . ASN B 1 88 ? 2.021 25.922 -3.039 1 71.38 88 ASN B CA 1
ATOM 1801 C C . ASN B 1 88 ? 2.516 26.641 -1.783 1 71.38 88 ASN B C 1
ATOM 1803 O O . ASN B 1 88 ? 3.109 27.719 -1.87 1 71.38 88 ASN B O 1
ATOM 1807 N N . ILE B 1 89 ? 1.929 26.234 -0.705 1 81.69 89 ILE B N 1
ATOM 1808 C CA . ILE B 1 89 ? 2.396 26.875 0.52 1 81.69 89 ILE B CA 1
ATOM 1809 C C . ILE B 1 89 ? 3.727 26.25 0.948 1 81.69 89 ILE B C 1
ATOM 1811 O O . ILE B 1 89 ? 3.871 25.031 0.98 1 81.69 89 ILE B O 1
ATOM 1815 N N . GLU B 1 90 ? 4.672 26.922 1.067 1 85.62 90 GLU B N 1
ATOM 1816 C CA . GLU B 1 90 ? 6.008 26.516 1.5 1 85.62 90 GLU B CA 1
ATOM 1817 C C . GLU B 1 90 ? 6.426 27.266 2.766 1 85.62 90 GLU B C 1
ATOM 1819 O O . GLU B 1 90 ? 5.875 28.328 3.08 1 85.62 90 GLU B O 1
ATOM 1824 N N . LYS B 1 91 ? 7.305 26.5 3.469 1 87.94 91 LYS B N 1
ATOM 1825 C CA . LYS B 1 91 ? 7.906 27.219 4.59 1 87.94 91 LYS B CA 1
ATOM 1826 C C . LYS B 1 91 ? 8.398 28.594 4.16 1 87.94 91 LYS B C 1
ATOM 1828 O O . LYS B 1 91 ? 9.016 28.734 3.102 1 87.94 91 LYS B O 1
ATOM 1833 N N . GLY B 1 92 ? 8.094 29.547 4.902 1 90.38 92 GLY B N 1
ATOM 1834 C CA . GLY B 1 92 ? 8.5 30.906 4.602 1 90.38 92 GLY B CA 1
ATOM 1835 C C . GLY B 1 92 ? 7.406 31.719 3.941 1 90.38 92 GLY B C 1
ATOM 1836 O O . GLY B 1 92 ? 7.461 32.969 3.932 1 90.38 92 GLY B O 1
ATOM 1837 N N . ASP B 1 93 ? 6.461 31.094 3.328 1 91.31 93 ASP B N 1
ATOM 1838 C CA . ASP B 1 93 ? 5.332 31.812 2.742 1 91.31 93 ASP B CA 1
ATOM 1839 C C . ASP B 1 93 ? 4.551 32.562 3.809 1 91.31 93 ASP B C 1
ATOM 1841 O O . ASP B 1 93 ? 4.547 32.188 4.98 1 91.31 93 ASP B O 1
ATOM 1845 N N . VAL B 1 94 ? 4.031 33.75 3.387 1 94.56 94 VAL B N 1
ATOM 1846 C CA . VAL B 1 94 ? 3.08 34.469 4.227 1 94.56 94 VAL B CA 1
ATOM 1847 C C . VAL B 1 94 ? 1.653 34.125 3.803 1 94.56 94 VAL B C 1
ATOM 1849 O O . VAL B 1 94 ? 1.34 34.094 2.611 1 94.56 94 VAL B O 1
ATOM 1852 N N . VAL B 1 95 ? 0.841 33.781 4.789 1 94.5 95 VAL B N 1
ATOM 1853 C CA . VAL B 1 95 ? -0.541 33.406 4.523 1 94.5 95 VAL B CA 1
ATOM 1854 C C . VAL B 1 95 ? -1.488 34.281 5.34 1 94.5 95 VAL B C 1
ATOM 1856 O O . VAL B 1 95 ? -1.065 34.938 6.289 1 94.5 95 VAL B O 1
ATOM 1859 N N . GLU B 1 96 ? -2.711 34.344 4.855 1 95.38 96 GLU B N 1
ATOM 1860 C CA . GLU B 1 96 ? -3.824 34.875 5.645 1 95.38 96 GLU B CA 1
ATOM 1861 C C . GLU B 1 96 ? -4.691 33.75 6.184 1 95.38 96 GLU B C 1
ATOM 1863 O O . GLU B 1 96 ? -5.031 32.812 5.457 1 95.38 96 GLU B O 1
ATOM 1868 N N . ILE B 1 97 ? -4.949 33.781 7.48 1 94.12 97 ILE B N 1
ATOM 1869 C CA . ILE B 1 97 ? -5.84 32.781 8.094 1 94.12 97 ILE B CA 1
ATOM 1870 C C . ILE B 1 97 ? -7.289 33.125 7.762 1 94.12 97 ILE B C 1
ATOM 1872 O O . ILE B 1 97 ? -7.734 34.25 7.977 1 94.12 97 ILE B O 1
ATOM 1876 N N . ILE B 1 98 ? -8 32.188 7.227 1 93.62 98 ILE B N 1
ATOM 1877 C CA . ILE B 1 98 ? -9.305 32.562 6.695 1 93.62 98 ILE B CA 1
ATOM 1878 C C . ILE B 1 98 ? -10.406 31.875 7.508 1 93.62 98 ILE B C 1
ATOM 1880 O O . ILE B 1 98 ? -11.578 31.922 7.137 1 93.62 98 ILE B O 1
ATOM 1884 N N . ALA B 1 99 ? -10.008 31.203 8.609 1 89.5 99 ALA B N 1
ATOM 1885 C CA . ALA B 1 99 ? -10.984 30.531 9.469 1 89.5 99 ALA B CA 1
ATOM 1886 C C . ALA B 1 99 ? -10.508 30.5 10.914 1 89.5 99 ALA B C 1
ATOM 1888 O O . ALA B 1 99 ? -9.312 30.625 11.188 1 89.5 99 ALA B O 1
ATOM 1889 N N . GLY B 1 100 ? -11.453 30.344 11.812 1 88.19 100 GLY B N 1
ATOM 1890 C CA . GLY B 1 100 ? -11.109 30.141 13.211 1 88.19 100 GLY B CA 1
ATOM 1891 C C . GLY B 1 100 ? -10.836 31.438 13.953 1 88.19 100 GLY B C 1
ATOM 1892 O O . GLY B 1 100 ? -11.141 32.531 13.445 1 88.19 100 GLY B O 1
ATOM 1893 N N . PRO B 1 101 ? -10.242 31.297 15.18 1 90.75 101 PRO B N 1
ATOM 1894 C CA . PRO B 1 101 ? -10.062 32.438 16.062 1 90.75 101 PRO B CA 1
ATOM 1895 C C . PRO B 1 101 ? -9.07 33.469 15.516 1 90.75 101 PRO B C 1
ATOM 1897 O O . PRO B 1 101 ? -9.039 34.625 15.969 1 90.75 101 PRO B O 1
ATOM 1900 N N . PHE B 1 102 ? -8.305 33.156 14.539 1 92.88 102 PHE B N 1
ATOM 1901 C CA . PHE B 1 102 ? -7.273 34.031 14.016 1 92.88 102 PHE B CA 1
ATOM 1902 C C . PHE B 1 102 ? -7.613 34.5 12.594 1 92.88 102 PHE B C 1
ATOM 1904 O O . PHE B 1 102 ? -6.73 34.906 11.844 1 92.88 102 PHE B O 1
ATOM 1911 N N . LYS B 1 103 ? -8.898 34.25 12.219 1 93.88 103 LYS B N 1
ATOM 1912 C CA . LYS B 1 103 ? -9.32 34.656 10.883 1 93.88 103 LYS B CA 1
ATOM 1913 C C . LYS B 1 103 ? -8.922 36.094 10.594 1 93.88 103 LYS B C 1
ATOM 1915 O O . LYS B 1 103 ? -9.148 36.969 11.414 1 93.88 103 LYS B O 1
ATOM 1920 N N . GLY B 1 104 ? -8.336 36.344 9.398 1 94.31 104 GLY B N 1
ATOM 1921 C CA . GLY B 1 104 ? -7.941 37.688 8.961 1 94.31 104 GLY B CA 1
ATOM 1922 C C . GLY B 1 104 ? -6.488 38 9.266 1 94.31 104 GLY B C 1
ATOM 1923 O O . GLY B 1 104 ? -5.922 38.938 8.695 1 94.31 104 GLY B O 1
ATOM 1924 N N . GLU B 1 105 ? -5.887 37.188 10.203 1 93.69 105 GLU B N 1
ATOM 1925 C CA . GLU B 1 105 ? -4.496 37.438 10.57 1 93.69 105 GLU B CA 1
ATOM 1926 C C . GLU B 1 105 ? -3.539 36.906 9.508 1 93.69 105 GLU B C 1
ATOM 1928 O O . GLU B 1 105 ? -3.842 35.938 8.828 1 93.69 105 GLU B O 1
ATOM 1933 N N . ARG B 1 106 ? -2.482 37.594 9.398 1 94.62 106 ARG B N 1
ATOM 1934 C CA . ARG B 1 106 ? -1.379 37.094 8.578 1 94.62 106 ARG B CA 1
ATOM 1935 C C . ARG B 1 106 ? -0.38 36.312 9.422 1 94.62 106 ARG B C 1
ATOM 1937 O O . ARG B 1 106 ? -0.196 36.594 10.609 1 94.62 106 ARG B O 1
ATOM 1944 N N . ALA B 1 107 ? 0.224 35.344 8.82 1 95.12 107 ALA B N 1
ATOM 1945 C CA . ALA B 1 107 ? 1.176 34.5 9.523 1 95.12 107 ALA B CA 1
ATOM 1946 C C . ALA B 1 107 ? 2.215 33.938 8.562 1 95.12 107 ALA B C 1
ATOM 1948 O O . ALA B 1 107 ? 1.953 33.781 7.363 1 95.12 107 ALA B O 1
ATOM 1949 N N . LYS B 1 108 ? 3.324 33.719 9.109 1 94.31 108 LYS B N 1
ATOM 1950 C CA . LYS B 1 108 ? 4.398 33.062 8.352 1 94.31 108 LYS B CA 1
ATOM 1951 C C . LYS B 1 108 ? 4.371 31.562 8.531 1 94.31 108 LYS B C 1
ATOM 1953 O O . LYS B 1 108 ? 4.195 31.062 9.648 1 94.31 108 LYS B O 1
ATOM 1958 N N . VAL B 1 109 ? 4.539 30.859 7.418 1 93.38 109 VAL B N 1
ATOM 1959 C CA . VAL B 1 109 ? 4.574 29.406 7.457 1 93.38 109 VAL B CA 1
ATOM 1960 C C . VAL B 1 109 ? 5.93 28.922 7.984 1 93.38 109 VAL B C 1
ATOM 1962 O O . VAL B 1 109 ? 6.973 29.266 7.43 1 93.38 109 VAL B O 1
ATOM 1965 N N . ILE B 1 110 ? 5.918 28.109 9.055 1 91 110 ILE B N 1
ATOM 1966 C CA . ILE B 1 110 ? 7.199 27.641 9.57 1 91 110 ILE B CA 1
ATOM 1967 C C . ILE B 1 110 ? 7.332 26.141 9.32 1 91 110 ILE B C 1
ATOM 1969 O O . ILE B 1 110 ? 8.438 25.594 9.391 1 91 110 ILE B O 1
ATOM 1973 N N . ARG B 1 111 ? 6.137 25.5 9.07 1 88.12 111 ARG B N 1
ATOM 1974 C CA . ARG B 1 111 ? 6.148 24.062 8.773 1 88.12 111 ARG B CA 1
ATOM 1975 C C . ARG B 1 111 ? 4.93 23.672 7.945 1 88.12 111 ARG B C 1
ATOM 1977 O O . ARG B 1 111 ? 3.828 24.172 8.172 1 88.12 111 ARG B O 1
ATOM 1984 N N . VAL B 1 112 ? 5.215 22.859 6.91 1 85.56 112 VAL B N 1
ATOM 1985 C CA . VAL B 1 112 ? 4.129 22.281 6.121 1 85.56 112 VAL B CA 1
ATOM 1986 C C . VAL B 1 112 ? 4.105 20.766 6.305 1 85.56 112 VAL B C 1
ATOM 1988 O O . VAL B 1 112 ? 5.117 20.094 6.109 1 85.56 112 VAL B O 1
ATOM 1991 N N . ASP B 1 113 ? 2.908 20.359 6.844 1 78.06 113 ASP B N 1
ATOM 1992 C CA . ASP B 1 113 ? 2.676 18.922 6.875 1 78.06 113 ASP B CA 1
ATOM 1993 C C . ASP B 1 113 ? 1.784 18.484 5.719 1 78.06 113 ASP B C 1
ATOM 1995 O O . ASP B 1 113 ? 0.556 18.547 5.812 1 78.06 113 ASP B O 1
ATOM 1999 N N . LYS B 1 114 ? 2.416 18.094 4.738 1 71.44 114 LYS B N 1
ATOM 2000 C CA . LYS B 1 114 ? 1.696 17.766 3.51 1 71.44 114 LYS B CA 1
ATOM 2001 C C . LYS B 1 114 ? 0.779 16.562 3.713 1 71.44 114 LYS B C 1
ATOM 2003 O O . LYS B 1 114 ? -0.291 16.484 3.107 1 71.44 114 LYS B O 1
ATOM 2008 N N . HIS B 1 115 ? 1.213 15.758 4.512 1 68.12 115 HIS B N 1
ATOM 2009 C CA . HIS B 1 115 ? 0.421 14.562 4.758 1 68.12 115 HIS B CA 1
ATOM 2010 C C . HIS B 1 115 ? -0.825 14.883 5.578 1 68.12 115 HIS B C 1
ATOM 2012 O O . HIS B 1 115 ? -1.913 14.383 5.281 1 68.12 115 HIS B O 1
ATOM 2018 N N . LYS B 1 116 ? -0.637 15.672 6.516 1 68.56 116 LYS B N 1
ATOM 2019 C CA . LYS B 1 116 ? -1.761 16.047 7.371 1 68.56 116 LYS B CA 1
ATOM 2020 C C . LYS B 1 116 ? -2.547 17.203 6.766 1 68.56 116 LYS B C 1
ATOM 2022 O O . LYS B 1 116 ? -3.635 17.547 7.238 1 68.56 116 LYS B O 1
ATOM 2027 N N . GLU B 1 117 ? -2.006 17.672 5.734 1 76.69 117 GLU B N 1
ATOM 2028 C CA . GLU B 1 117 ? -2.555 18.891 5.133 1 76.69 117 GLU B CA 1
ATOM 2029 C C . GLU B 1 117 ? -2.701 20 6.168 1 76.69 117 GLU B C 1
ATOM 2031 O O . GLU B 1 117 ? -3.76 20.625 6.266 1 76.69 117 GLU B O 1
ATOM 2036 N N . GLU B 1 118 ? -1.617 20.125 6.918 1 85.12 118 GLU B N 1
ATOM 2037 C CA . GLU B 1 118 ? -1.575 21.172 7.93 1 85.12 118 GLU B CA 1
ATOM 2038 C C . GLU B 1 118 ? -0.355 22.078 7.746 1 85.12 118 GLU B C 1
ATOM 2040 O O . GLU B 1 118 ? 0.646 21.656 7.16 1 85.12 118 GLU B O 1
ATOM 2045 N N . VAL B 1 119 ? -0.529 23.281 8.25 1 90.81 119 VAL B N 1
ATOM 2046 C CA . VAL B 1 119 ? 0.578 24.234 8.281 1 90.81 119 VAL B CA 1
ATOM 2047 C C . VAL B 1 119 ? 0.748 24.781 9.703 1 90.81 119 VAL B C 1
ATOM 2049 O O . VAL B 1 119 ? -0.237 25.016 10.406 1 90.81 119 VAL B O 1
ATOM 2052 N N . THR B 1 120 ? 1.943 24.859 10.094 1 93.12 120 THR B N 1
ATOM 2053 C CA . THR B 1 120 ? 2.283 25.562 11.32 1 93.12 120 THR B CA 1
ATOM 2054 C C . THR B 1 120 ? 2.736 27 11.023 1 93.12 120 THR B C 1
ATOM 2056 O O . THR B 1 120 ? 3.568 27.219 10.141 1 93.12 120 THR B O 1
ATOM 2059 N N . LEU B 1 121 ? 2.1 27.875 11.82 1 94.75 121 LEU B N 1
ATOM 2060 C CA . LEU B 1 121 ? 2.236 29.297 11.492 1 94.75 121 LEU B CA 1
ATOM 2061 C C . LEU B 1 121 ? 2.75 30.078 12.695 1 94.75 121 LEU B C 1
ATOM 2063 O O . LEU B 1 121 ? 2.527 29.672 13.844 1 94.75 121 LEU B O 1
ATOM 2067 N N . GLU B 1 122 ? 3.449 31.094 12.398 1 94.5 122 GLU B N 1
ATOM 2068 C CA . GLU B 1 122 ? 3.758 32.156 13.359 1 94.5 122 GLU B CA 1
ATOM 2069 C C . GLU B 1 122 ? 3.1 33.469 12.961 1 94.5 122 GLU B C 1
ATOM 2071 O O . GLU B 1 122 ? 3.332 33.969 11.867 1 94.5 122 GLU B O 1
ATOM 2076 N N . LEU B 1 123 ? 2.254 33.938 13.898 1 93.75 123 LEU B N 1
ATOM 2077 C CA . LEU B 1 123 ? 1.568 35.188 13.625 1 93.75 123 LEU B CA 1
ATOM 2078 C C . LEU B 1 123 ? 2.566 36.344 13.484 1 93.75 123 LEU B C 1
ATOM 2080 O O . LEU B 1 123 ? 3.516 36.438 14.266 1 93.75 123 LEU B O 1
ATOM 2084 N N . GLU B 1 124 ? 2.35 37.156 12.523 1 89.44 124 GLU B N 1
ATOM 2085 C CA . GLU B 1 124 ? 3.275 38.25 12.25 1 89.44 124 GLU B CA 1
ATOM 2086 C C . GLU B 1 124 ? 3.252 39.281 13.367 1 89.44 124 GLU B C 1
ATOM 2088 O O . GLU B 1 124 ? 4.285 39.844 13.703 1 89.44 124 GLU B O 1
ATOM 2093 N N . ASN B 1 125 ? 2.152 39.5 13.906 1 86.69 125 ASN B N 1
ATOM 2094 C CA . ASN B 1 125 ? 1.981 40.625 14.82 1 86.69 125 ASN B CA 1
ATOM 2095 C C . ASN B 1 125 ? 1.999 40.156 16.281 1 86.69 125 ASN B C 1
ATOM 2097 O O . ASN B 1 125 ? 1.736 40.969 17.188 1 86.69 125 ASN B O 1
ATOM 2101 N N . ALA B 1 126 ? 2.336 38.938 16.422 1 83.81 126 ALA B N 1
ATOM 2102 C CA . ALA B 1 126 ? 2.322 38.438 17.797 1 83.81 126 ALA B CA 1
ATOM 2103 C C . ALA B 1 126 ? 3.592 38.844 18.547 1 83.81 126 ALA B C 1
ATOM 2105 O O . ALA B 1 126 ? 4.688 38.812 17.969 1 83.81 126 ALA B O 1
ATOM 2106 N N . ALA B 1 127 ? 3.408 39.375 19.719 1 82.56 127 ALA B N 1
ATOM 2107 C CA . ALA B 1 127 ? 4.52 39.781 20.562 1 82.56 127 ALA B CA 1
ATOM 2108 C C . ALA B 1 127 ? 5.371 38.562 20.969 1 82.56 127 ALA B C 1
ATOM 2110 O O . ALA B 1 127 ? 6.594 38.656 21.062 1 82.56 127 ALA B O 1
ATOM 2111 N N . VAL B 1 128 ? 4.672 37.469 21.172 1 79.62 128 VAL B N 1
ATOM 2112 C CA . VAL B 1 128 ? 5.316 36.188 21.531 1 79.62 128 VAL B CA 1
ATOM 2113 C C . VAL B 1 128 ? 5.027 35.156 20.469 1 79.62 128 VAL B C 1
ATOM 2115 O O . VAL B 1 128 ? 3.865 34.875 20.141 1 79.62 128 VAL B O 1
ATOM 2118 N N . PRO B 1 129 ? 6.129 34.75 19.859 1 74.38 129 PRO B N 1
ATOM 2119 C CA . PRO B 1 129 ? 5.863 33.781 18.797 1 74.38 129 PRO B CA 1
ATOM 2120 C C . PRO B 1 129 ? 5.254 32.469 19.328 1 74.38 129 PRO B C 1
ATOM 2122 O O . PRO B 1 129 ? 5.879 31.766 20.125 1 74.38 129 PRO B O 1
ATOM 2125 N N . ILE B 1 130 ? 3.971 32.281 19.219 1 80.94 130 ILE B N 1
ATOM 2126 C CA . ILE B 1 130 ? 3.312 31.016 19.5 1 80.94 130 ILE B CA 1
ATOM 2127 C C . ILE B 1 130 ? 2.908 30.328 18.203 1 80.94 130 ILE B C 1
ATOM 2129 O O . ILE B 1 130 ? 2.082 30.859 17.453 1 80.94 130 ILE B O 1
ATOM 2133 N N . PRO B 1 131 ? 3.498 29.188 18 1 90.62 131 PRO B N 1
ATOM 2134 C CA . PRO B 1 131 ? 3.109 28.516 16.766 1 90.62 131 PRO B CA 1
ATOM 2135 C C . PRO B 1 131 ? 1.675 28 16.797 1 90.62 131 PRO B C 1
ATOM 2137 O O . PRO B 1 131 ? 1.219 27.5 17.828 1 90.62 131 PRO B O 1
ATOM 2140 N N . ILE B 1 132 ? 0.954 28.266 15.648 1 92.44 132 ILE B N 1
ATOM 2141 C CA . ILE B 1 132 ? -0.399 27.734 15.516 1 92.44 132 ILE B CA 1
ATOM 2142 C C . ILE B 1 132 ? -0.46 26.766 14.344 1 92.44 132 ILE B C 1
ATOM 2144 O O . ILE B 1 132 ? 0.177 26.984 13.312 1 92.44 132 ILE B O 1
ATOM 2148 N N . THR B 1 133 ? -1.149 25.703 14.57 1 92.5 133 THR B N 1
ATOM 2149 C CA . THR B 1 133 ? -1.327 24.734 13.5 1 92.5 133 THR B CA 1
ATOM 2150 C C . THR B 1 133 ? -2.76 24.766 12.969 1 92.5 133 THR B C 1
ATOM 2152 O O . THR B 1 133 ? -3.715 24.766 13.75 1 92.5 133 THR B O 1
ATOM 2155 N N . LEU B 1 134 ? -2.852 24.969 11.602 1 90.31 134 LEU B N 1
ATOM 2156 C CA . LEU B 1 134 ? -4.145 25.031 10.93 1 90.31 134 LEU B CA 1
ATOM 2157 C C . LEU B 1 134 ? -4.18 24.078 9.734 1 90.31 134 LEU B C 1
ATOM 2159 O O . LEU B 1 134 ? -3.137 23.766 9.156 1 90.31 134 LEU B O 1
ATOM 2163 N N . PRO B 1 135 ? -5.445 23.578 9.43 1 85.44 135 PRO B N 1
ATOM 2164 C CA . PRO B 1 135 ? -5.551 22.922 8.125 1 85.44 135 PRO B CA 1
ATOM 2165 C C . PRO B 1 135 ? -5.207 23.859 6.969 1 85.44 135 PRO B C 1
ATOM 2167 O O . PRO B 1 135 ? -5.457 25.062 7.047 1 85.44 135 PRO B O 1
ATOM 2170 N N . VAL B 1 136 ? -4.633 23.312 5.91 1 85.69 136 VAL B N 1
ATOM 2171 C CA . VAL B 1 136 ? -4.227 24.078 4.738 1 85.69 136 VAL B CA 1
ATOM 2172 C C . VAL B 1 136 ? -5.418 24.859 4.191 1 85.69 136 VAL B C 1
ATOM 2174 O O . VAL B 1 136 ? -5.266 25.984 3.697 1 85.69 136 VAL B O 1
ATOM 2177 N N . GLU B 1 137 ? -6.551 24.328 4.363 1 82.62 137 GLU B N 1
ATOM 2178 C CA . GLU B 1 137 ? -7.758 24.984 3.857 1 82.62 137 GLU B CA 1
ATOM 2179 C C . GLU B 1 137 ? -8.07 26.25 4.645 1 82.62 137 GLU B C 1
ATOM 2181 O O . GLU B 1 137 ? -8.852 27.094 4.191 1 82.62 137 GLU B O 1
ATOM 2186 N N . GLY B 1 138 ? -7.488 26.344 5.77 1 88.88 138 GLY B N 1
ATOM 2187 C CA . GLY B 1 138 ? -7.766 27.484 6.629 1 88.88 138 GLY B CA 1
ATOM 2188 C C . GLY B 1 138 ? -6.875 28.688 6.34 1 88.88 138 GLY B C 1
ATOM 2189 O O . GLY B 1 138 ? -6.906 29.672 7.07 1 88.88 138 GLY B O 1
ATOM 2190 N N . VAL B 1 139 ? -6.059 28.5 5.273 1 92.56 139 VAL B N 1
ATOM 2191 C CA . VAL B 1 139 ? -5.156 29.625 5 1 92.56 139 VAL B CA 1
ATOM 2192 C C . VAL B 1 139 ? -5.172 29.938 3.508 1 92.56 139 VAL B C 1
ATOM 2194 O O . VAL B 1 139 ? -5.559 29.109 2.689 1 92.56 139 VAL B O 1
ATOM 2197 N N . LYS B 1 140 ? -4.891 31.172 3.215 1 90.75 140 LYS B N 1
ATOM 2198 C CA . LYS B 1 140 ? -4.699 31.641 1.846 1 90.75 140 LYS B CA 1
ATOM 2199 C C . LYS B 1 140 ? -3.322 32.281 1.671 1 90.75 140 LYS B C 1
ATOM 2201 O O . LYS B 1 140 ? -2.896 33.094 2.498 1 90.75 140 LYS B O 1
ATOM 2206 N N . ILE B 1 141 ? -2.67 31.891 0.652 1 91.44 141 ILE B N 1
ATOM 2207 C CA . ILE B 1 141 ? -1.344 32.438 0.409 1 91.44 141 ILE B CA 1
ATOM 2208 C C . ILE B 1 141 ? -1.464 33.938 0.055 1 91.44 141 ILE B C 1
ATOM 2210 O O . ILE B 1 141 ? -2.295 34.312 -0.773 1 91.44 141 ILE B O 1
ATOM 2214 N N . VAL B 1 142 ? -0.673 34.719 0.783 1 93 142 VAL B N 1
ATOM 2215 C CA . VAL B 1 142 ? -0.605 36.156 0.508 1 93 142 VAL B CA 1
ATOM 2216 C C . VAL B 1 142 ? 0.694 36.469 -0.227 1 93 142 VAL B C 1
ATOM 2218 O O . VAL B 1 142 ? 0.712 37.344 -1.122 1 93 142 VAL B O 1
ATOM 2221 N N . SER B 1 143 ? 1.819 35.844 0.243 1 91.69 143 SER B N 1
ATOM 2222 C CA . SER B 1 143 ? 3.125 36.062 -0.375 1 91.69 143 SER B CA 1
ATOM 2223 C C . SER B 1 143 ? 3.977 34.812 -0.316 1 91.69 143 SER B C 1
ATOM 2225 O O . SER B 1 143 ? 3.961 34.094 0.685 1 91.69 143 SER B O 1
ATOM 2227 N N . LYS B 1 144 ? 4.625 34.469 -1.412 1 90.25 144 LYS B N 1
ATOM 2228 C CA . LYS B 1 144 ? 5.52 33.312 -1.481 1 90.25 144 LYS B CA 1
ATOM 2229 C C . LYS B 1 144 ? 6.938 33.688 -1.065 1 90.25 144 LYS B C 1
ATOM 2231 O O . LYS B 1 144 ? 7.414 34.781 -1.39 1 90.25 144 LYS B O 1
ATOM 2236 N N . HIS B 1 145 ? 7.48 32.75 -0.188 1 80.38 145 HIS B N 1
ATOM 2237 C CA . HIS B 1 145 ? 8.891 32.938 0.134 1 80.38 145 HIS B CA 1
ATOM 2238 C C . HIS B 1 145 ? 9.773 32.688 -1.082 1 80.38 145 HIS B C 1
ATOM 2240 O O . HIS B 1 145 ? 9.641 31.672 -1.756 1 80.38 145 HIS B O 1
ATOM 2246 N N . LYS B 1 146 ? 10.289 33.719 -1.785 1 66.56 146 LYS B N 1
ATOM 2247 C CA . LYS B 1 146 ? 11.266 33.656 -2.869 1 66.56 146 LYS B CA 1
ATOM 2248 C C . LYS B 1 146 ? 12.625 33.219 -2.357 1 66.56 146 LYS B C 1
ATOM 2250 O O . LYS B 1 146 ? 13.188 33.812 -1.45 1 66.56 146 LYS B O 1
ATOM 2255 N N . ASP B 1 147 ? 12.898 31.844 -2.227 1 47.09 147 ASP B N 1
ATOM 2256 C CA . ASP B 1 147 ? 14.336 31.688 -2.07 1 47.09 147 ASP B CA 1
ATOM 2257 C C . ASP B 1 147 ? 15.086 32.281 -3.264 1 47.09 147 ASP B C 1
ATOM 2259 O O . ASP B 1 147 ? 14.578 32.25 -4.391 1 47.09 147 ASP B O 1
#

Secondary structure (DSSP, 8-state):
-EEEEEE-TT-HHHHHHHHHHHHHHTT--EEEEEEETTSTTEEEEEES-HHHHHHHHTT-TTEEEEPSS-B-GGGHHHHHS--TTS-S--TT-EEEE-SSTTTT-EEEEEEEETTTTEEEEEETT-SS--EEEEEGGGEEEEE----/-EEEEEE-TT-HHHHHHHHHHHHHHTT--EEEEEEETTSTTEEEEEES-HHHHHHHHTT-TTEEEEPSS-B-GGGHHHHHS--TTS-S--TT-EEEE-SGGGTT-EEEEEEEETTTTEEEEEETT-SS--EEEEEGGGEEEEE----

pLDDT: mean 89.99, std 11.2, range [47.06, 98.88]

Foldseek 3Di:
DKWKWFFAFPCQVVLLVLLVVQCVVVVFQWDDWDGALLQGRIIIIDGDDPVSVCVSCPPPPRTDGIDPDHDDPVVVVVSRPQPVVQDPQDQQFKKAFCDDPRHRFIWGFHDADSSVQKTWTFTPPDPDTDIDIDHSVRIGTDGDDDD/DKWKWFFAFPCQVVLLVLLVVQCVVVVFQWDDWDGALLQGRIIIIDGDDVVSVCVSCPPPPRTDGIDPDHDDPVVVVVSRPQPVVQDPQDQQFKKAFCDDPRHRFIWGFHDADSSVQKTWTFTPPDPDTDIDIDHSVRIGTDGDDDD

InterPro domains:
  IPR005100 NGN domain [PF03439] (1-80)
  IPR005824 KOW [PF00467] (91-122)
  IPR005824 KOW [SM00739] (88-115)
  IPR005825 Large ribosomal subunit protein uL24, conserved site [PS01108] (92-109)
  IPR006645 NusG-like, N-terminal [SM00738] (1-83)
  IPR008991 Translation protein SH3-like domain superfamily [SSF50104] (53-144)
  IPR011590 Transcription elongation factor Spt5, archaeal [MF_00950] (1-144)
  IPR011590 Transcription elongation factor Spt5, archaeal [TIGR00405] (3-147)
  IPR014722 Large ribosomal subunit protein uL2, domain 2 [G3DSA:2.30.30.30] (89-147)
  IPR036735 NusG, N-terminal domain superfamily [G3DSA:3.30.70.940] (1-88)
  IPR039659 Transcription elongation factor SPT5 [PTHR11125] (1-123)

Solvent-accessible surface area (backbone atoms only — not comparable to full-atom values): 15686 Å² total; per-residue (Å²): 87,30,32,44,30,33,32,43,71,87,41,25,43,53,49,45,15,52,39,25,49,44,30,61,75,67,66,42,58,61,45,30,43,37,18,30,55,57,39,70,28,28,30,40,35,27,22,75,44,70,65,44,51,51,60,58,49,60,89,43,80,67,53,77,47,70,50,88,71,70,53,59,75,81,61,45,57,68,50,56,41,65,69,59,76,51,65,93,69,44,62,54,14,32,28,30,24,71,46,73,99,51,46,75,38,48,25,34,30,74,38,68,36,70,72,74,40,28,32,31,26,32,46,68,83,46,92,63,81,54,79,43,77,41,51,47,85,34,44,41,84,72,42,79,53,77,127,87,30,32,44,32,35,32,43,71,87,40,26,42,53,49,44,15,53,39,26,49,44,29,61,74,68,66,44,58,62,45,30,43,36,17,30,55,58,37,69,28,29,31,40,35,27,23,75,44,69,66,42,54,51,62,57,49,60,89,42,81,67,53,76,48,70,50,89,70,70,52,58,74,80,62,44,57,69,49,57,43,66,68,59,76,49,65,93,68,43,60,54,12,32,27,31,25,70,46,74,99,51,45,76,38,48,25,34,28,74,38,69,36,72,71,76,41,28,32,30,27,33,46,69,84,46,91,63,82,54,79,42,76,40,51,48,85,35,46,41,84,73,44,77,53,77,127

Sequence (294 aa):
MIFAVRTMVGQEKNIAGLMASRAEKEQLDVYSILASESLKGYVLVEAETKGDVEELIKGMPRVRGIVPGTIAIEEIEPLLTPKKIIENIEKGDVVEIIAGPFKGERAKVIRVDKHKEEVTLELENAAVPIPITLPVEGVKIVSKHKDMIFAVRTMVGQEKNIAGLMASRAEKEQLDVYSILASESLKGYVLVEAETKGDVEELIKGMPRVRGIVPGTIAIEEIEPLLTPKKIIENIEKGDVVEIIAGPFKGERAKVIRVDKHKEEVTLELENAAVPIPITLPVEGVKIVSKHKD

Radius of gyration: 24.04 Å; Cα contacts (8 Å, |Δi|>4): 646; chains: 2; bounding box: 38×82×50 Å

GO terms:
  GO:0005515 protein binding (F, IPI)

Nearest PDB structures (foldseek):
  4zn3-assembly1_A  TM=5.512E-01  e=3.447E-24  Methanocaldococcus jannaschii DSM 2661
  4zn1-assembly1_A  TM=5.787E-01  e=7.247E-23  Methanocaldococcus jannaschii DSM 2661
  3ewg-assembly1_A-2  TM=1.002E+00  e=1.290E-12  Methanocaldococcus jannaschii
  9bcu-assembly1_G  TM=5.901E-01  e=2.858E-17  Thermococcus kodakarensis
  3p8b-assembly1_B  TM=5.488E-01  e=1.500E-17  Pyrococcus furiosus